Protein AF-A0A496YMY5-F1 (afdb_monomer_lite)

Secondary structure (DSSP, 8-state):
-EEEEEEEPTT-EEEEEEEEEEES-TTSSSS-SSB-GGGSSSEEEEETTSPPB---SS-SEEEEE-SS-EEEEEEE-SS-B-TTS-BSSGGGGGS-EEEEEEEEEE-S---HHHHHHHHHHHHHH-TT-HHHHHHHHHHHHHHHHHHHHHHHHHHHHHHHHHHHHHHH------PPPS---HHHHHHHHHHHHHHHHHHHHHHHHHHHHHHHHHHHHHHHHHHHHHHHHHHHHHHHHHHHHHHHHHHHHHHHHHHHTS--PPPEEEEEESPTT-EE--SEEEEEEEEE-SS-EEEEEEEETTEEP--TT-S----TTS---SEEEEEEEEEPPSEEEEEEEEEEETTS-EEEEEEEEEE----------

pLDDT: mean 82.68, std 13.83, range [39.03, 97.75]

Radius of gyration: 44.58 Å; chains: 1; bounding box: 98×50×158 Å

Sequence (369 aa):
MRDTGIYLKKTQPYSILATGSIDYCPSGTCGYHDVRPEYGWPFMLRIGKNHYLTPLYYVNGFTDVSRLPGKLYVGYREGSVTRLGEPLNPEYYFDDVGAFQVDIFVWNTDDFSKIAEFFQELTETNPENKAITDALKDATILKGIYLAETKTSKEIEKTKKQIKELKVATPEKKQPALSSTSRQKAEYSKQESTAEHEKQEKVKRLEEKLAALMKKLSQLQGTKKKLEEEREKIHLLTEELAQKERKEKDLLAKLQKGSMHPPVIVIASPEDGSEVEADIIRLSGVAEDDEGLEALEIFVNGKLLKTKAGRGLIDVKGKYPKRLNIEERISLEKGENVIRVRATDSDRISSEKKLTIHHIETLRNIWAV

Foldseek 3Di:
DAFPVDKADAFWKKKKFKFKAKQLCPVDDDPRGGHTLQCQQFKWKDFAPAFIFSQRDNARMAIDTHHDIGTMDIGTDPADADRNRHHPCCVSCPPMDMDMDMDMGTDPDLQLVVVLVVLVVVCVVVVPRRRSVRHNVNSVVSNVLVVLLVVLVVLLVVLVVVLVVLVVPPDDDDDDDDDDDPVVVVVVVVVVVVVVVVSVVVSVVSVVVSVVSVVSNVVSVVVVVVVVVVSVVVRVVVVVVVVVVVVVVVVVVCVVVPDDDAKDKFWPDDDFAEEDQDQKDKTWIKIFDPQAWQAKWKDKQNHTDPDPRGGGQQPPVRGHHRMDIGTDMDGDDAAKMKMKMKIAGPVRHIDMDIGIYHHDHDDPDDDDD

Structure (mmCIF, N/CA/C/O backbone):
data_AF-A0A496YMY5-F1
#
_entry.id   AF-A0A496YMY5-F1
#
loop_
_atom_site.group_PDB
_atom_site.id
_atom_site.type_symbol
_atom_site.label_atom_id
_atom_site.label_alt_id
_atom_site.label_comp_id
_atom_site.label_asym_id
_atom_site.label_entity_id
_atom_site.label_seq_id
_atom_site.pdbx_PDB_ins_code
_atom_site.Cartn_x
_atom_site.Cartn_y
_atom_site.Cartn_z
_atom_site.occupancy
_atom_site.B_iso_or_equiv
_atom_site.auth_seq_id
_atom_site.auth_comp_id
_atom_site.auth_asym_id
_atom_site.auth_atom_id
_atom_site.pdbx_PDB_model_num
ATOM 1 N N . MET A 1 1 ? -1.053 -9.477 -9.117 1.00 90.25 1 MET A N 1
ATOM 2 C CA . MET A 1 1 ? -1.325 -9.873 -7.707 1.00 90.25 1 MET A CA 1
ATOM 3 C C . MET A 1 1 ? -1.628 -11.365 -7.608 1.00 90.25 1 MET A C 1
ATOM 5 O O . MET A 1 1 ? -2.148 -11.918 -8.568 1.00 90.25 1 MET A O 1
ATOM 9 N N . ARG A 1 2 ? -1.363 -11.999 -6.462 1.00 91.94 2 ARG A N 1
ATOM 10 C CA . ARG A 1 2 ? -1.643 -13.413 -6.161 1.00 91.94 2 ARG A CA 1
ATOM 11 C C . ARG A 1 2 ? -2.772 -13.542 -5.132 1.00 91.94 2 ARG A C 1
ATOM 13 O O . ARG A 1 2 ? -2.822 -12.758 -4.186 1.00 91.94 2 ARG A O 1
ATOM 20 N N . ASP A 1 3 ? -3.682 -14.496 -5.342 1.00 95.38 3 ASP A N 1
ATOM 21 C CA . ASP A 1 3 ? -4.717 -14.883 -4.363 1.00 95.38 3 ASP A CA 1
ATOM 22 C C . ASP A 1 3 ? -4.029 -15.600 -3.196 1.00 95.38 3 ASP A C 1
ATOM 24 O O . ASP A 1 3 ? -3.289 -16.557 -3.423 1.00 95.38 3 ASP A O 1
ATOM 28 N N . THR A 1 4 ? -4.234 -15.132 -1.965 1.00 96.31 4 THR A N 1
ATOM 29 C CA . THR A 1 4 ? -3.627 -15.761 -0.781 1.00 96.31 4 THR A CA 1
ATOM 30 C C . THR A 1 4 ? -4.436 -16.953 -0.273 1.00 96.31 4 THR A C 1
ATOM 32 O O . THR A 1 4 ? -4.000 -17.644 0.641 1.00 96.31 4 THR A O 1
ATOM 35 N N . GLY A 1 5 ? -5.642 -17.176 -0.810 1.00 96.50 5 GLY A N 1
ATOM 36 C CA . GLY A 1 5 ? -6.605 -18.149 -0.291 1.00 96.50 5 GLY A CA 1
ATOM 37 C C . GLY A 1 5 ? -7.332 -17.682 0.976 1.00 96.50 5 GLY A C 1
ATOM 38 O O . GLY A 1 5 ? -8.260 -18.350 1.432 1.00 96.50 5 GLY A O 1
ATOM 39 N N . ILE A 1 6 ? -6.964 -16.525 1.533 1.00 97.12 6 ILE A N 1
ATOM 40 C CA . ILE A 1 6 ? -7.562 -15.973 2.749 1.00 97.12 6 ILE A CA 1
ATOM 41 C C . ILE A 1 6 ? -8.816 -15.177 2.394 1.00 97.12 6 ILE A C 1
ATOM 43 O O . ILE A 1 6 ? -8.808 -14.335 1.496 1.00 97.12 6 ILE A O 1
ATOM 47 N N . TYR A 1 7 ? -9.892 -15.391 3.150 1.00 96.75 7 TYR A N 1
ATOM 48 C CA . TYR A 1 7 ? -11.107 -14.588 3.066 1.00 96.75 7 TYR A CA 1
ATOM 49 C C . TYR A 1 7 ? -11.292 -13.765 4.341 1.00 96.75 7 TYR A C 1
ATOM 51 O O . TYR A 1 7 ? -11.466 -14.324 5.423 1.00 96.75 7 TYR A O 1
ATOM 59 N N . LEU A 1 8 ? -11.301 -12.440 4.205 1.00 96.12 8 LEU A N 1
ATOM 60 C CA . LEU A 1 8 ? -11.568 -11.524 5.310 1.00 96.12 8 LEU A CA 1
ATOM 61 C C . LEU A 1 8 ? -13.063 -11.223 5.390 1.00 96.12 8 LEU A C 1
ATOM 63 O O . LEU A 1 8 ? -13.701 -10.892 4.388 1.00 96.12 8 LEU A O 1
ATOM 67 N N . LYS A 1 9 ? -13.631 -11.302 6.594 1.00 95.69 9 LYS A N 1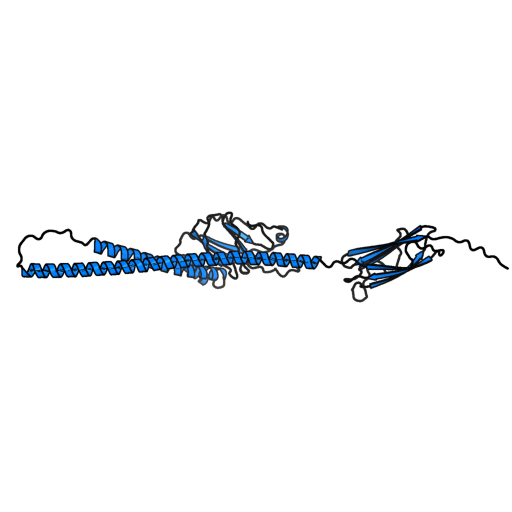
ATOM 68 C CA . LYS A 1 9 ? -14.988 -10.817 6.874 1.00 95.69 9 LYS A CA 1
ATOM 69 C C . LYS A 1 9 ? -14.966 -9.308 7.111 1.00 95.69 9 LYS A C 1
ATOM 71 O O . LYS A 1 9 ? -13.950 -8.734 7.498 1.00 95.69 9 LYS A O 1
ATOM 76 N N . LYS A 1 10 ? -16.118 -8.661 6.920 1.00 90.94 10 LYS A N 1
ATOM 77 C CA . LYS A 1 10 ? -16.303 -7.274 7.358 1.00 90.94 10 LYS A CA 1
ATOM 78 C C . LYS A 1 10 ? -16.071 -7.194 8.871 1.00 90.94 10 LYS A C 1
ATOM 80 O O . LYS A 1 10 ? -16.476 -8.105 9.586 1.00 90.94 10 LYS A O 1
ATOM 85 N N . THR A 1 11 ? -15.411 -6.128 9.309 1.00 89.88 11 THR A N 1
ATOM 86 C CA . THR A 1 11 ? -14.964 -5.859 10.683 1.00 89.88 11 THR A CA 1
ATOM 87 C C . THR A 1 11 ? -14.015 -6.894 11.293 1.00 89.88 11 THR A C 1
ATOM 89 O O . THR A 1 11 ? -13.818 -6.884 12.504 1.00 89.88 11 THR A O 1
ATOM 92 N N . GLN A 1 12 ? -13.414 -7.781 10.495 1.00 94.88 12 GLN A N 1
ATOM 93 C CA . GLN A 1 12 ? -12.454 -8.756 11.007 1.00 94.88 12 GLN A CA 1
ATOM 94 C C . GLN A 1 12 ? -11.074 -8.114 11.186 1.00 94.88 12 GLN A C 1
ATOM 96 O O . GLN A 1 12 ? -10.558 -7.559 10.210 1.00 94.88 12 GLN A O 1
ATOM 101 N N . PRO A 1 13 ? -10.460 -8.186 12.379 1.00 95.88 13 PRO A N 1
ATOM 102 C CA . PRO A 1 13 ? -9.097 -7.717 12.559 1.00 95.88 13 PRO A CA 1
ATOM 103 C C . PRO A 1 13 ? -8.115 -8.615 11.812 1.00 95.88 13 PRO A C 1
ATOM 105 O O . PRO A 1 13 ? -8.260 -9.841 11.771 1.00 95.88 13 PRO A O 1
ATOM 108 N N . TYR A 1 14 ? -7.097 -7.995 11.236 1.00 96.94 14 TYR A N 1
ATOM 109 C CA . TYR A 1 14 ? -6.017 -8.675 10.544 1.00 96.94 14 TYR A CA 1
ATOM 110 C C . TYR A 1 14 ? -4.721 -7.874 10.671 1.00 96.94 14 TYR A C 1
ATOM 112 O O . TYR A 1 14 ? -4.740 -6.664 10.905 1.00 96.94 14 TYR A O 1
ATOM 120 N N . SER A 1 15 ? -3.600 -8.560 10.504 1.00 97.12 15 SER A N 1
ATOM 121 C CA . SER A 1 15 ? -2.282 -7.935 10.461 1.00 97.12 15 SER A CA 1
ATOM 122 C C . SER A 1 15 ? -1.489 -8.492 9.294 1.00 97.12 15 SER A C 1
ATOM 124 O O . SER A 1 15 ? -1.639 -9.664 8.938 1.00 97.12 15 SER A O 1
ATOM 126 N N . ILE A 1 16 ? -0.655 -7.650 8.698 1.00 96.06 16 ILE A N 1
ATOM 127 C CA . ILE A 1 16 ? 0.233 -8.034 7.601 1.00 96.06 16 ILE A CA 1
ATOM 128 C C . ILE A 1 16 ? 1.633 -7.592 7.968 1.00 96.06 16 ILE A C 1
ATOM 130 O O . ILE A 1 16 ? 1.831 -6.432 8.321 1.00 96.06 16 ILE A O 1
ATOM 134 N N . LEU A 1 17 ? 2.578 -8.516 7.857 1.00 96.19 17 LEU A N 1
ATOM 135 C CA . LEU A 1 17 ? 4.007 -8.265 7.970 1.00 96.19 17 LEU A CA 1
ATOM 136 C C . LEU A 1 17 ? 4.623 -8.554 6.605 1.00 96.19 17 LEU A C 1
ATOM 138 O O . LEU A 1 17 ? 4.310 -9.580 6.004 1.00 96.19 17 LEU A O 1
ATOM 142 N N . ALA A 1 18 ? 5.474 -7.666 6.108 1.00 95.19 18 ALA A N 1
ATOM 143 C CA . ALA A 1 18 ? 6.185 -7.862 4.858 1.00 95.19 18 ALA A CA 1
ATOM 144 C C . ALA A 1 18 ? 7.669 -7.524 5.017 1.00 95.19 18 ALA A C 1
ATOM 146 O O . ALA A 1 18 ? 8.048 -6.431 5.445 1.00 95.19 18 ALA A O 1
ATOM 147 N N . THR A 1 19 ? 8.513 -8.469 4.626 1.00 93.94 19 THR A N 1
ATOM 148 C CA . THR A 1 19 ? 9.973 -8.346 4.610 1.00 93.94 19 THR A CA 1
ATOM 149 C C . THR A 1 19 ? 10.524 -8.857 3.277 1.00 93.94 19 THR A C 1
ATOM 151 O O . THR A 1 19 ? 9.766 -9.211 2.371 1.00 93.94 19 THR A O 1
ATOM 154 N N . GLY A 1 20 ? 11.848 -8.875 3.139 1.00 93.62 20 GLY A N 1
ATOM 155 C CA . GLY A 1 20 ? 12.527 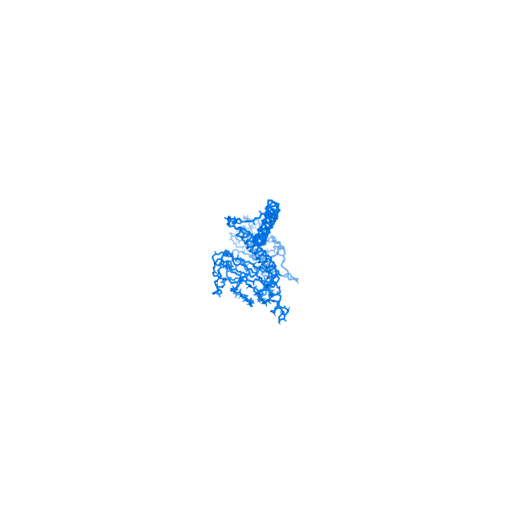-9.251 1.902 1.00 93.62 20 GLY A CA 1
ATOM 156 C C . GLY A 1 20 ? 12.712 -8.070 0.954 1.00 93.62 20 GLY A C 1
ATOM 157 O O . GLY A 1 20 ? 12.467 -6.914 1.311 1.00 93.62 20 GLY A O 1
ATOM 158 N N . SER A 1 21 ? 13.168 -8.379 -0.251 1.00 94.12 21 SER A N 1
ATOM 159 C CA . SER A 1 21 ? 13.450 -7.401 -1.292 1.00 94.12 21 SER A CA 1
ATOM 160 C C . SER A 1 21 ? 13.268 -8.017 -2.674 1.00 94.12 21 SER A C 1
ATOM 162 O O . SER A 1 21 ? 13.299 -9.241 -2.844 1.00 94.12 21 SER A O 1
ATOM 164 N N . ILE A 1 22 ? 13.029 -7.147 -3.648 1.00 93.25 22 ILE A N 1
ATOM 165 C CA . ILE A 1 22 ? 12.997 -7.488 -5.066 1.00 93.25 22 ILE A CA 1
ATOM 166 C C . ILE A 1 22 ? 14.023 -6.598 -5.773 1.00 93.25 22 ILE A C 1
ATOM 168 O O . ILE A 1 22 ? 14.128 -5.407 -5.476 1.00 93.25 22 ILE A O 1
ATOM 172 N N . ASP A 1 23 ? 14.779 -7.194 -6.682 1.00 92.38 23 ASP A N 1
ATOM 173 C CA . ASP A 1 23 ? 15.621 -6.509 -7.652 1.00 92.38 23 ASP A CA 1
ATOM 174 C C . ASP A 1 23 ? 14.838 -6.434 -8.965 1.00 92.38 23 ASP A C 1
ATOM 176 O O . ASP A 1 23 ? 14.545 -7.467 -9.572 1.00 92.38 23 ASP A O 1
ATOM 180 N N . TYR A 1 24 ? 14.464 -5.215 -9.356 1.00 88.69 24 TYR A N 1
ATOM 181 C CA . TYR A 1 24 ? 13.750 -4.940 -10.609 1.00 88.69 24 TYR A CA 1
ATOM 182 C C . TYR A 1 24 ? 14.688 -4.775 -11.806 1.00 88.69 24 TYR A C 1
ATOM 184 O O . TYR A 1 24 ? 14.259 -4.439 -12.901 1.00 88.69 24 TYR A O 1
ATOM 192 N N . CYS A 1 25 ? 15.997 -4.889 -11.594 1.00 84.00 25 CYS A N 1
ATOM 193 C CA . CYS A 1 25 ? 16.993 -4.537 -12.593 1.00 84.00 25 CYS A CA 1
ATOM 194 C C . CYS A 1 25 ? 18.224 -5.447 -12.567 1.00 84.00 25 CYS A C 1
ATOM 196 O O . CYS A 1 25 ? 19.340 -4.940 -12.716 1.00 84.00 25 CYS A O 1
ATOM 198 N N . PRO A 1 26 ? 18.104 -6.776 -12.403 1.00 78.62 26 PRO A N 1
ATOM 199 C CA . PRO A 1 26 ? 19.273 -7.622 -12.155 1.00 78.62 26 PRO A CA 1
ATOM 200 C C . PRO A 1 26 ? 20.266 -7.645 -13.322 1.00 78.62 26 PRO A C 1
ATOM 202 O O . PRO A 1 26 ? 21.438 -7.973 -13.137 1.00 78.62 26 PRO A O 1
ATOM 205 N N . SER A 1 27 ? 19.812 -7.287 -14.527 1.00 76.81 27 SER A N 1
ATOM 206 C CA . SER A 1 27 ? 20.621 -7.194 -15.743 1.00 76.81 27 SER A CA 1
ATOM 207 C C . SER A 1 27 ? 21.379 -5.856 -15.906 1.00 76.81 27 SER A C 1
ATOM 209 O O . SER A 1 27 ? 22.356 -5.813 -16.659 1.00 76.81 27 SER A O 1
ATOM 211 N N . GLY A 1 28 ? 21.018 -4.793 -15.166 1.00 63.22 28 GLY A N 1
ATOM 212 C CA . GLY A 1 28 ? 21.817 -3.568 -14.986 1.00 63.22 28 GLY A CA 1
ATOM 213 C C . GLY A 1 28 ? 21.221 -2.221 -15.456 1.00 63.22 28 GLY A C 1
ATOM 214 O O . GLY A 1 28 ? 20.163 -2.122 -16.065 1.00 63.22 28 GLY A O 1
ATOM 215 N N . THR A 1 29 ? 21.996 -1.156 -15.192 1.00 63.47 29 THR A N 1
ATOM 216 C CA . THR A 1 29 ? 21.822 0.307 -15.430 1.00 63.47 29 THR A CA 1
ATOM 217 C C . THR A 1 29 ? 20.803 1.094 -14.601 1.00 63.47 29 THR A C 1
ATOM 219 O O . THR A 1 29 ? 20.973 2.311 -14.495 1.00 63.47 29 THR A O 1
ATOM 222 N N . CYS A 1 30 ? 19.814 0.470 -13.956 1.00 69.44 30 CYS A N 1
ATOM 223 C CA . CYS A 1 30 ? 18.858 1.184 -13.103 1.00 69.44 30 CYS A CA 1
ATOM 224 C C . CYS A 1 30 ? 19.039 0.872 -11.608 1.00 69.44 30 CYS A C 1
ATOM 226 O O . CYS A 1 30 ? 19.390 -0.232 -11.224 1.00 69.44 30 CYS A O 1
ATOM 228 N N . GLY A 1 31 ? 18.841 1.869 -10.737 1.00 73.88 31 GLY A N 1
ATOM 229 C CA . GLY A 1 31 ? 19.215 1.794 -9.314 1.00 73.88 31 GLY A CA 1
ATOM 230 C C . GLY A 1 31 ? 18.258 1.016 -8.399 1.00 73.88 31 GLY A C 1
ATOM 231 O O . GLY A 1 31 ? 18.311 1.205 -7.186 1.00 73.88 31 GLY A O 1
ATOM 232 N N . TYR A 1 32 ? 17.364 0.189 -8.943 1.00 83.00 32 TYR A N 1
ATOM 233 C CA . TYR A 1 32 ? 16.279 -0.469 -8.200 1.00 83.00 32 TYR A CA 1
ATOM 234 C C . TYR A 1 32 ? 16.601 -1.930 -7.849 1.00 83.00 32 TYR A C 1
ATOM 236 O O . TYR A 1 32 ? 15.814 -2.830 -8.121 1.00 83.00 32 TYR A O 1
ATOM 244 N N . HIS A 1 33 ? 17.757 -2.147 -7.217 1.00 86.62 33 HIS A N 1
ATOM 245 C CA . HIS A 1 33 ? 18.261 -3.487 -6.880 1.00 86.62 33 HIS A CA 1
ATOM 246 C C . HIS A 1 33 ? 17.841 -4.018 -5.499 1.00 86.62 33 HIS A C 1
ATOM 248 O O . HIS A 1 33 ? 17.946 -5.210 -5.232 1.00 86.62 33 HIS A O 1
ATOM 254 N N . ASP A 1 34 ? 17.392 -3.145 -4.595 1.00 89.75 34 ASP A N 1
ATOM 255 C CA . ASP A 1 34 ? 16.958 -3.515 -3.238 1.00 89.75 34 ASP A CA 1
ATOM 256 C C . ASP A 1 34 ? 15.632 -2.827 -2.911 1.00 89.75 34 ASP A C 1
ATOM 258 O O . ASP A 1 34 ? 15.526 -1.964 -2.036 1.00 89.75 34 ASP A O 1
ATOM 262 N N . VAL A 1 35 ? 14.602 -3.154 -3.689 1.00 89.88 35 VAL A N 1
ATOM 263 C CA . VAL A 1 35 ? 13.272 -2.592 -3.483 1.00 89.88 35 VAL A CA 1
ATOM 264 C C . VAL A 1 35 ? 12.597 -3.333 -2.342 1.00 89.88 35 VAL A C 1
ATOM 266 O O . VAL A 1 35 ? 12.281 -4.516 -2.452 1.00 89.88 35 VAL A O 1
ATOM 269 N N . ARG A 1 36 ? 12.356 -2.621 -1.238 1.00 90.75 36 ARG A N 1
ATOM 270 C CA . ARG A 1 36 ? 11.792 -3.180 -0.002 1.00 90.75 36 ARG A CA 1
ATOM 271 C C . ARG A 1 36 ? 10.320 -2.800 0.187 1.00 90.75 36 ARG A C 1
ATOM 273 O O . ARG A 1 36 ? 9.907 -1.730 -0.268 1.00 90.75 36 ARG A O 1
ATOM 280 N N . PRO A 1 37 ? 9.523 -3.606 0.919 1.00 89.12 37 PRO A N 1
ATOM 281 C CA . PRO A 1 37 ? 8.108 -3.318 1.169 1.00 89.12 37 PRO A CA 1
ATOM 282 C C . PRO A 1 37 ? 7.856 -1.944 1.799 1.00 89.12 37 PRO A C 1
ATOM 284 O O . PRO A 1 37 ? 6.869 -1.290 1.474 1.00 89.12 37 PRO A O 1
ATOM 287 N N . GLU A 1 38 ? 8.775 -1.489 2.654 1.00 83.88 38 GLU A N 1
ATOM 288 C CA . GLU A 1 38 ? 8.684 -0.229 3.402 1.00 83.88 38 GLU A CA 1
ATOM 289 C C . GLU A 1 38 ? 8.764 1.032 2.548 1.00 83.88 38 GLU A C 1
ATOM 291 O O . GLU A 1 38 ? 8.402 2.112 3.006 1.00 83.88 38 GLU A O 1
ATOM 296 N N . TYR A 1 39 ? 9.177 0.918 1.287 1.00 81.62 39 TYR A N 1
ATOM 297 C CA . TYR A 1 39 ? 9.061 2.031 0.347 1.00 81.62 39 TYR A CA 1
ATOM 298 C C . TYR A 1 39 ? 7.590 2.334 0.008 1.00 81.62 39 TYR A C 1
ATOM 300 O O . TYR A 1 39 ? 7.293 3.364 -0.593 1.00 81.62 39 TYR A O 1
ATOM 308 N N . GLY A 1 40 ? 6.661 1.448 0.394 1.00 68.75 40 GLY A N 1
ATOM 309 C CA . GLY A 1 40 ? 5.206 1.565 0.291 1.00 68.75 40 GLY A CA 1
ATOM 310 C C . GLY A 1 40 ? 4.644 1.448 -1.106 1.00 68.75 40 GLY A C 1
ATOM 311 O O . GLY A 1 40 ? 3.659 0.750 -1.324 1.00 68.75 40 GLY A O 1
ATOM 312 N N . TRP A 1 41 ? 5.301 2.068 -2.075 1.00 76.31 41 TRP A N 1
ATOM 313 C CA . TRP A 1 41 ? 4.954 1.953 -3.475 1.00 76.31 41 TRP A CA 1
ATOM 314 C C . TRP A 1 41 ? 5.065 0.526 -4.049 1.00 76.31 41 TRP A C 1
ATOM 316 O O . TRP A 1 41 ? 4.189 0.200 -4.853 1.00 76.31 41 TRP A O 1
ATOM 326 N N . PRO A 1 42 ? 6.041 -0.334 -3.682 1.00 86.94 42 PRO A N 1
ATOM 327 C CA . PRO A 1 42 ? 6.196 -1.614 -4.362 1.00 86.94 42 PRO A CA 1
ATOM 328 C C . PRO A 1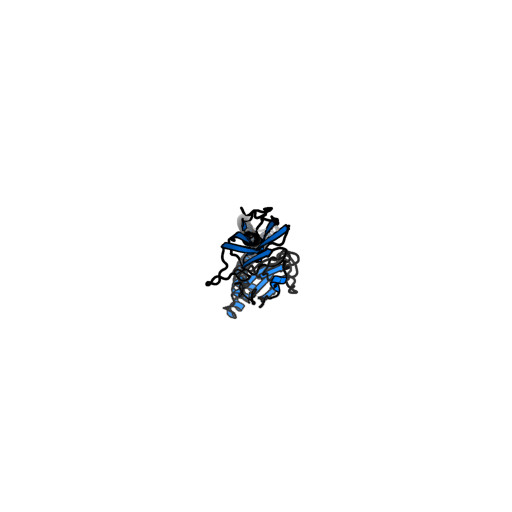 42 ? 5.232 -2.673 -3.841 1.00 86.94 42 PRO A C 1
ATOM 330 O O . PRO A 1 42 ? 4.837 -3.529 -4.615 1.00 86.94 42 PRO A O 1
ATOM 333 N N . PHE A 1 43 ? 4.810 -2.633 -2.573 1.00 91.44 43 PHE A N 1
ATOM 334 C CA . PHE A 1 43 ? 3.935 -3.654 -1.991 1.00 91.44 43 PHE A CA 1
ATOM 335 C C . PHE A 1 43 ? 2.451 -3.320 -2.183 1.00 91.44 43 PHE A C 1
ATOM 337 O O . PHE A 1 43 ? 1.980 -2.260 -1.776 1.00 91.44 43 PHE A O 1
ATOM 344 N N . MET A 1 44 ? 1.685 -4.252 -2.749 1.00 91.69 44 MET A N 1
ATOM 345 C CA . MET A 1 44 ? 0.255 -4.086 -3.011 1.00 91.69 44 MET A CA 1
ATOM 346 C C . MET A 1 44 ? -0.591 -5.124 -2.274 1.00 91.69 44 MET A C 1
ATOM 348 O O . MET A 1 44 ? -0.293 -6.318 -2.273 1.00 91.69 44 MET A O 1
ATOM 352 N N . LEU A 1 45 ? -1.729 -4.671 -1.757 1.00 92.31 45 LEU A N 1
ATOM 353 C CA . LEU A 1 45 ? -2.775 -5.474 -1.138 1.00 92.31 45 LEU A CA 1
ATOM 354 C C . LEU A 1 45 ? -4.118 -5.210 -1.823 1.00 92.31 45 LEU A C 1
ATOM 356 O O . LEU A 1 45 ? -4.364 -4.117 -2.307 1.00 92.31 45 LEU A O 1
ATOM 360 N N . ARG A 1 46 ? -5.024 -6.183 -1.888 1.00 92.38 46 ARG A N 1
ATOM 361 C CA . ARG A 1 46 ? -6.390 -5.967 -2.389 1.00 92.38 46 ARG A CA 1
ATOM 362 C C . ARG A 1 46 ? -7.348 -6.897 -1.672 1.00 92.38 46 ARG A C 1
ATOM 364 O O . ARG A 1 46 ? -7.059 -8.076 -1.509 1.00 92.38 46 ARG A O 1
ATOM 371 N N . ILE A 1 47 ? -8.512 -6.376 -1.293 1.00 92.44 47 ILE A N 1
ATOM 372 C CA . ILE A 1 47 ? -9.582 -7.154 -0.662 1.00 92.44 47 ILE A CA 1
ATOM 373 C C . ILE A 1 47 ? -10.785 -7.186 -1.602 1.00 92.44 47 ILE A C 1
ATOM 375 O O . ILE A 1 47 ? -11.355 -6.146 -1.933 1.00 92.44 47 ILE A O 1
ATOM 379 N N . GLY A 1 48 ? -11.191 -8.377 -2.038 1.00 90.31 48 GLY A N 1
ATOM 380 C CA . GLY A 1 48 ? -12.322 -8.562 -2.946 1.00 90.31 48 GLY A CA 1
ATOM 381 C C . GLY A 1 48 ? -12.117 -7.846 -4.284 1.00 90.31 48 GLY A C 1
ATOM 382 O O . GLY A 1 48 ? -11.017 -7.825 -4.822 1.00 90.31 48 GLY A O 1
ATOM 383 N N . LYS A 1 49 ? -13.175 -7.250 -4.842 1.00 86.50 49 LYS A N 1
ATOM 384 C CA . LYS A 1 49 ? -13.134 -6.538 -6.140 1.00 86.50 49 LYS A CA 1
ATOM 385 C C . LYS A 1 49 ? -12.776 -5.049 -6.019 1.00 86.50 49 LYS A C 1
ATOM 387 O O . LYS A 1 49 ? -13.017 -4.282 -6.954 1.00 86.50 49 LYS A O 1
ATOM 392 N N . ASN A 1 50 ? -12.264 -4.636 -4.863 1.00 81.12 50 ASN A N 1
ATOM 393 C CA . ASN A 1 50 ? -11.913 -3.243 -4.613 1.00 81.12 50 ASN A CA 1
ATOM 394 C C . ASN A 1 50 ? -10.615 -2.861 -5.315 1.00 81.12 50 ASN A C 1
ATOM 396 O O . ASN A 1 50 ? -9.919 -3.716 -5.865 1.00 81.12 50 ASN A O 1
ATOM 400 N N . HIS A 1 51 ? -10.309 -1.566 -5.301 1.00 80.25 51 HIS A N 1
ATOM 401 C CA . HIS A 1 51 ? -8.995 -1.105 -5.716 1.00 80.25 51 HIS A CA 1
ATOM 402 C C . HIS A 1 51 ? -7.911 -1.778 -4.865 1.00 80.25 51 HIS A C 1
ATOM 404 O O . HIS A 1 51 ? -8.152 -2.113 -3.698 1.00 80.25 51 HIS A O 1
ATOM 410 N N . TYR A 1 52 ? -6.745 -2.016 -5.463 1.00 81.31 52 TYR A N 1
ATOM 411 C CA . TYR A 1 52 ? -5.580 -2.359 -4.662 1.00 81.31 52 TYR A CA 1
ATOM 412 C C . TYR A 1 52 ? -5.215 -1.164 -3.770 1.00 81.31 52 TYR A C 1
ATOM 414 O O . TYR A 1 52 ? -5.566 -0.025 -4.050 1.00 81.31 52 TYR A O 1
ATOM 422 N N . LEU A 1 53 ? -4.519 -1.444 -2.686 1.00 82.81 53 LEU A N 1
ATOM 423 C CA . LEU A 1 53 ? -4.019 -0.485 -1.724 1.00 82.81 53 LEU A CA 1
ATOM 424 C C . LEU A 1 53 ? -2.544 -0.782 -1.467 1.00 82.81 53 LEU A C 1
ATOM 426 O O . LEU A 1 53 ? -2.087 -1.910 -1.642 1.00 82.81 53 LEU A O 1
ATOM 430 N N . THR A 1 54 ? -1.799 0.236 -1.073 1.00 81.19 54 THR A N 1
ATOM 431 C CA . THR A 1 54 ? -0.362 0.183 -0.771 1.00 81.19 54 THR A CA 1
ATOM 432 C C . THR A 1 54 ? -0.209 0.465 0.721 1.00 81.19 54 THR A C 1
ATOM 434 O O . THR A 1 54 ? -0.066 1.619 1.110 1.00 81.19 54 THR A O 1
ATOM 437 N N . PRO A 1 55 ? -0.367 -0.548 1.592 1.00 76.56 55 PRO A N 1
ATOM 438 C CA . PRO A 1 55 ? -0.592 -0.310 3.018 1.00 76.56 55 PRO A CA 1
ATOM 439 C C . PRO A 1 55 ? 0.673 0.073 3.798 1.00 76.56 55 PRO A C 1
ATOM 441 O O . PRO A 1 55 ? 0.570 0.447 4.961 1.00 76.56 55 PRO A O 1
ATOM 444 N N . LEU A 1 56 ? 1.855 -0.042 3.190 1.00 82.94 56 LEU A N 1
ATOM 445 C CA . LEU A 1 56 ? 3.141 -0.048 3.888 1.00 82.94 56 LEU A CA 1
ATOM 446 C C . LEU A 1 56 ? 3.978 1.216 3.643 1.00 82.94 56 LEU A C 1
ATOM 448 O O . LEU A 1 56 ? 5.059 1.144 3.079 1.00 82.94 56 LEU A O 1
ATOM 452 N N . TYR A 1 57 ? 3.518 2.397 4.057 1.00 75.44 57 TYR A N 1
ATOM 453 C CA . TYR A 1 57 ? 4.311 3.629 3.895 1.00 75.44 57 TYR A CA 1
ATOM 454 C C . TYR A 1 57 ? 5.349 3.809 4.994 1.00 75.44 57 TYR A C 1
ATOM 456 O O . TYR A 1 57 ? 4.999 4.175 6.115 1.00 75.44 57 TYR A O 1
ATOM 464 N N . TYR A 1 58 ? 6.624 3.601 4.661 1.00 80.25 58 TYR A N 1
ATOM 465 C CA . TYR A 1 58 ? 7.753 3.694 5.595 1.00 80.25 58 TYR A CA 1
ATOM 466 C C . TYR A 1 58 ? 7.665 2.718 6.780 1.00 80.25 58 TYR A C 1
ATOM 468 O O . TYR A 1 58 ? 8.402 2.853 7.759 1.00 80.25 58 TYR A O 1
ATOM 476 N N . VAL A 1 59 ? 6.800 1.710 6.661 1.00 89.06 59 VAL A N 1
ATOM 477 C CA . VAL A 1 59 ? 6.560 0.652 7.646 1.00 89.06 59 VAL A CA 1
ATOM 478 C C . VAL A 1 59 ? 6.611 -0.707 6.963 1.00 89.06 59 VAL A C 1
ATOM 480 O O . VAL A 1 59 ? 6.325 -0.825 5.776 1.00 89.06 59 VAL A O 1
ATOM 483 N N . ASN A 1 60 ? 6.952 -1.743 7.714 1.00 91.50 60 ASN A N 1
ATOM 484 C CA . ASN A 1 60 ? 7.091 -3.111 7.223 1.00 91.50 60 ASN A CA 1
ATOM 485 C C . ASN A 1 60 ? 5.934 -4.004 7.690 1.00 91.50 60 ASN A C 1
ATOM 487 O O . ASN A 1 60 ? 5.820 -5.149 7.264 1.00 91.50 60 ASN A O 1
ATOM 491 N N . GLY A 1 61 ? 5.055 -3.499 8.552 1.00 93.94 61 GLY A N 1
ATOM 492 C CA . GLY A 1 61 ? 3.861 -4.210 8.979 1.00 93.94 61 GLY A CA 1
ATOM 493 C C . GLY A 1 61 ? 2.782 -3.268 9.486 1.00 93.94 61 GLY A C 1
ATOM 494 O O . GLY A 1 61 ? 3.041 -2.100 9.761 1.00 93.94 61 GLY A O 1
ATOM 495 N N . PHE A 1 62 ? 1.556 -3.773 9.577 1.00 93.62 62 PHE A N 1
ATOM 496 C CA . PHE A 1 62 ? 0.429 -3.014 10.113 1.00 93.62 62 PHE A CA 1
ATOM 497 C C . PHE A 1 62 ? -0.626 -3.936 10.726 1.00 93.62 62 PHE A C 1
ATOM 499 O O . PHE A 1 62 ? -0.717 -5.121 10.388 1.00 93.62 62 PHE A O 1
ATOM 506 N N . THR A 1 63 ? -1.455 -3.362 11.598 1.00 95.19 63 THR A N 1
ATOM 507 C CA . THR A 1 63 ? -2.648 -4.016 12.155 1.00 95.19 63 THR A CA 1
ATOM 508 C C . THR A 1 63 ? -3.874 -3.149 11.889 1.00 95.19 63 THR A C 1
ATOM 510 O O . THR A 1 63 ? -3.896 -1.954 12.201 1.00 95.19 63 THR A O 1
ATOM 513 N N . ASP A 1 64 ? -4.920 -3.742 11.314 1.00 92.31 64 ASP A N 1
ATOM 514 C CA . ASP A 1 64 ? -6.160 -3.027 11.015 1.00 92.31 64 ASP A CA 1
ATOM 515 C C . ASP A 1 64 ? -7.393 -3.939 11.054 1.00 92.31 64 ASP A C 1
ATOM 517 O O . ASP A 1 64 ? -7.328 -5.146 11.288 1.00 92.31 64 ASP A O 1
ATOM 521 N N . VAL A 1 65 ? -8.554 -3.339 10.824 1.00 91.69 65 VAL A N 1
ATOM 522 C CA . VAL A 1 65 ? -9.848 -3.995 10.721 1.00 91.69 65 VAL A CA 1
ATOM 523 C C . VAL A 1 65 ? -10.316 -3.966 9.272 1.00 91.69 65 VAL A C 1
ATOM 525 O O . VAL A 1 65 ? -10.378 -2.917 8.631 1.00 91.69 65 VAL A O 1
ATOM 528 N N . SER A 1 66 ? -10.693 -5.127 8.740 1.00 91.25 66 SER A N 1
ATOM 529 C CA . SER A 1 66 ? -11.192 -5.221 7.373 1.00 91.25 66 SER A CA 1
ATOM 530 C C . SER A 1 66 ? -12.521 -4.476 7.218 1.00 91.25 66 SER A C 1
ATOM 532 O O . SER A 1 66 ? -13.508 -4.764 7.897 1.00 91.25 66 SER A O 1
ATOM 534 N N . ARG A 1 67 ? -12.579 -3.526 6.283 1.00 84.81 67 ARG A N 1
ATOM 535 C CA . ARG A 1 67 ? -13.788 -2.721 6.020 1.00 84.81 67 ARG A CA 1
ATOM 536 C C . ARG A 1 67 ? -14.768 -3.402 5.080 1.00 84.81 67 ARG A C 1
ATOM 538 O O . ARG A 1 67 ? -15.967 -3.116 5.109 1.00 84.81 67 ARG A O 1
ATOM 545 N N . LEU A 1 68 ? -14.255 -4.291 4.236 1.00 85.06 68 LEU A N 1
ATOM 546 C CA . LEU A 1 68 ? -15.000 -4.932 3.168 1.00 85.06 68 LEU A CA 1
ATOM 547 C C . LEU A 1 68 ? -14.736 -6.433 3.212 1.00 85.06 68 LEU A C 1
ATOM 549 O O . LEU A 1 68 ? -13.595 -6.851 3.383 1.00 85.06 68 LEU A O 1
ATOM 553 N N . PRO A 1 69 ? -15.775 -7.262 3.065 1.00 93.88 69 PRO A N 1
ATOM 554 C CA . PRO A 1 69 ? -15.564 -8.689 2.973 1.00 93.88 69 PRO A CA 1
ATOM 555 C C . PRO A 1 69 ? -14.941 -9.037 1.616 1.00 93.88 69 PRO A C 1
ATOM 557 O O . PRO A 1 69 ? -15.276 -8.431 0.593 1.00 93.88 69 PRO A O 1
ATOM 560 N N . GLY A 1 70 ? -14.067 -10.037 1.582 1.00 95.44 70 GLY A N 1
ATOM 561 C CA . GLY A 1 70 ? -13.526 -10.527 0.322 1.00 95.44 70 GLY A CA 1
ATOM 562 C C . GLY A 1 70 ? -12.257 -11.350 0.454 1.00 95.44 70 GLY A C 1
ATOM 563 O O . GLY A 1 70 ? -11.627 -11.411 1.508 1.00 95.44 70 GLY A O 1
ATOM 564 N N . LYS A 1 71 ? -11.878 -11.962 -0.669 1.00 96.94 71 LYS A N 1
ATOM 565 C CA . LYS A 1 71 ? -10.583 -12.622 -0.826 1.00 96.94 71 LYS A CA 1
ATOM 566 C C . LYS A 1 71 ? -9.448 -11.612 -0.730 1.00 96.94 71 LYS A C 1
ATOM 568 O O . LYS A 1 71 ? -9.549 -10.530 -1.313 1.00 96.94 71 LYS A O 1
ATOM 573 N N . LEU A 1 72 ? -8.393 -11.982 -0.025 1.00 95.81 72 LEU A N 1
ATOM 574 C CA . LEU A 1 72 ? -7.187 -11.191 0.108 1.00 95.81 72 LEU A CA 1
ATOM 575 C C . LEU A 1 72 ? -6.214 -11.539 -1.019 1.00 95.81 72 LEU A C 1
ATOM 577 O O . LEU A 1 72 ? -5.968 -12.703 -1.324 1.00 95.81 72 LEU A O 1
ATOM 581 N N . TYR A 1 73 ? -5.659 -10.507 -1.636 1.00 95.81 73 TYR A N 1
ATOM 582 C CA . TYR A 1 73 ? -4.629 -10.627 -2.652 1.00 95.81 73 TYR A CA 1
ATOM 583 C C . TYR A 1 73 ? -3.426 -9.801 -2.226 1.00 95.81 73 TYR A C 1
ATOM 585 O O . TYR A 1 73 ? -3.593 -8.677 -1.752 1.00 95.81 73 TYR A O 1
ATOM 593 N N . VAL A 1 74 ? -2.232 -10.332 -2.460 1.00 95.25 74 VAL A N 1
ATOM 594 C CA . VAL A 1 74 ? -0.957 -9.631 -2.255 1.00 95.25 74 VAL A CA 1
ATOM 595 C C . VAL A 1 74 ? -0.189 -9.592 -3.564 1.00 95.25 74 VAL A C 1
ATOM 597 O O . VAL A 1 74 ? -0.375 -10.432 -4.445 1.00 95.25 74 VAL A O 1
ATOM 600 N N . GLY A 1 75 ? 0.670 -8.611 -3.746 1.00 93.06 75 GLY A N 1
ATOM 601 C CA . GLY A 1 75 ? 1.547 -8.568 -4.900 1.00 93.06 75 GLY A CA 1
ATOM 602 C C . GLY A 1 75 ? 2.522 -7.424 -4.790 1.00 93.06 75 GLY A C 1
ATOM 603 O O . GLY A 1 75 ? 2.577 -6.743 -3.769 1.00 93.06 75 GLY A O 1
ATOM 604 N N . TYR A 1 76 ? 3.251 -7.204 -5.871 1.00 92.50 76 TYR A N 1
ATOM 605 C CA . TYR A 1 76 ? 4.111 -6.050 -5.991 1.00 92.50 76 TYR A CA 1
ATOM 606 C C . TYR A 1 76 ? 3.910 -5.358 -7.335 1.00 92.50 76 TYR A C 1
ATOM 608 O O . TYR A 1 76 ? 3.291 -5.933 -8.239 1.00 92.50 76 TYR A O 1
ATOM 616 N N . ARG A 1 77 ? 4.380 -4.117 -7.434 1.00 88.62 77 ARG A N 1
ATOM 617 C CA . ARG A 1 77 ? 4.422 -3.363 -8.685 1.00 88.62 77 ARG A CA 1
ATOM 618 C C . ARG A 1 77 ? 5.794 -2.745 -8.901 1.00 88.62 77 ARG A C 1
ATOM 620 O O . ARG A 1 77 ? 6.344 -2.139 -7.991 1.00 88.62 77 ARG A O 1
ATOM 627 N N . GLU A 1 78 ? 6.259 -2.853 -10.130 1.00 85.31 78 GLU A N 1
ATOM 628 C CA . GLU A 1 78 ? 7.373 -2.089 -10.692 1.00 85.31 78 GLU A CA 1
ATOM 629 C C . GLU A 1 78 ? 6.835 -1.047 -11.700 1.00 85.31 78 GLU A C 1
ATOM 631 O O . GLU A 1 78 ? 7.267 0.100 -11.795 1.00 85.31 78 GLU A O 1
ATOM 636 N N . GLY A 1 79 ? 5.804 -1.428 -12.451 1.00 80.94 79 GLY A N 1
ATOM 637 C CA . GLY A 1 79 ? 5.178 -0.579 -13.455 1.00 80.94 79 GLY A CA 1
ATOM 638 C C . GLY A 1 79 ? 3.812 -0.034 -13.051 1.00 80.94 79 GLY A C 1
ATOM 639 O O . GLY A 1 79 ? 3.273 -0.259 -11.963 1.00 80.94 79 GLY A O 1
ATOM 640 N N . SER A 1 80 ? 3.187 0.653 -14.004 1.00 83.12 80 SER A N 1
ATOM 641 C CA . SER A 1 80 ? 1.771 0.992 -13.897 1.00 83.12 80 SER A CA 1
ATOM 642 C C . SER A 1 80 ? 0.906 -0.271 -13.880 1.00 83.12 80 SER A C 1
ATOM 644 O O . SER A 1 80 ? 1.143 -1.226 -14.618 1.00 83.12 80 SER A O 1
ATOM 646 N N . VAL A 1 81 ? -0.132 -0.244 -13.048 1.00 86.81 81 VAL A N 1
ATOM 647 C CA . VAL A 1 81 ? -1.088 -1.342 -12.871 1.00 86.81 81 VAL A CA 1
ATOM 648 C C . VAL A 1 81 ? -2.527 -0.859 -13.065 1.00 86.81 81 VAL A C 1
ATOM 650 O O . VAL A 1 81 ? -2.832 0.322 -12.857 1.00 86.81 81 VAL A O 1
ATOM 653 N N . THR A 1 82 ? -3.418 -1.776 -13.449 1.00 86.25 82 THR A N 1
ATOM 654 C CA . THR A 1 82 ? -4.871 -1.573 -13.509 1.00 86.25 82 THR A CA 1
ATOM 655 C C . THR A 1 82 ? -5.451 -1.356 -12.114 1.00 86.25 82 THR A C 1
ATOM 657 O O . THR A 1 82 ? -4.810 -1.621 -11.097 1.00 86.25 82 THR A O 1
ATOM 660 N N . ARG A 1 83 ? -6.734 -0.975 -12.039 1.00 81.25 83 ARG A N 1
ATOM 661 C CA . ARG A 1 83 ? -7.456 -0.828 -10.765 1.00 81.25 83 ARG A CA 1
ATOM 662 C C . ARG A 1 83 ? -7.398 -2.085 -9.883 1.00 81.25 83 ARG A C 1
ATOM 664 O O . ARG A 1 83 ? -7.528 -1.962 -8.671 1.00 81.25 83 ARG A O 1
ATOM 671 N N . LEU A 1 84 ? -7.229 -3.272 -10.467 1.00 86.88 84 LEU A N 1
ATOM 672 C CA . LEU A 1 84 ? -7.191 -4.550 -9.746 1.00 86.88 84 LEU A CA 1
ATOM 673 C C . LEU A 1 84 ? -5.766 -5.036 -9.427 1.00 86.88 84 LEU A C 1
ATOM 675 O O . LEU A 1 84 ? -5.616 -6.110 -8.837 1.00 86.88 84 LEU A O 1
ATOM 679 N N . GLY A 1 85 ? -4.740 -4.250 -9.771 1.00 86.94 85 GLY A N 1
ATOM 680 C CA . GLY A 1 85 ? -3.335 -4.582 -9.527 1.00 86.94 85 GLY A CA 1
ATOM 681 C C . GLY A 1 85 ? -2.744 -5.529 -10.576 1.00 86.94 85 GLY A C 1
ATOM 682 O O . GLY A 1 85 ? -1.844 -6.314 -10.267 1.00 86.94 85 GLY A O 1
ATOM 683 N N . GLU A 1 86 ? -3.286 -5.514 -11.794 1.00 89.81 86 GLU A N 1
ATOM 684 C CA . GLU A 1 86 ? -2.720 -6.236 -12.939 1.00 89.81 86 GLU A CA 1
ATOM 685 C C . GLU A 1 86 ? -1.737 -5.320 -13.675 1.00 89.81 86 GLU A C 1
ATOM 687 O O . GLU A 1 86 ? -2.048 -4.141 -13.846 1.00 89.81 86 GLU A O 1
ATOM 692 N N . PRO A 1 87 ? -0.561 -5.809 -14.089 1.00 90.06 87 PRO A N 1
ATOM 693 C CA . PRO A 1 87 ? 0.419 -4.985 -14.788 1.00 90.06 87 PRO A CA 1
ATOM 694 C C . PRO A 1 87 ? -0.113 -4.527 -16.150 1.00 90.06 87 PRO A C 1
ATOM 696 O O . PRO A 1 87 ? -0.677 -5.324 -16.893 1.00 90.06 87 PRO A O 1
ATOM 699 N N . LEU A 1 88 ? 0.065 -3.239 -16.472 1.00 87.81 88 LEU A N 1
ATOM 700 C CA . LEU A 1 88 ? -0.240 -2.717 -17.812 1.00 87.81 88 LEU A CA 1
ATOM 701 C C . LEU A 1 88 ? 0.811 -3.141 -18.842 1.00 87.81 88 LEU A C 1
ATOM 703 O O . LEU A 1 88 ? 0.452 -3.397 -19.983 1.00 87.81 88 LEU A O 1
ATOM 707 N N . ASN A 1 89 ? 2.066 -3.254 -18.399 1.00 86.38 89 ASN A N 1
ATOM 708 C CA . ASN A 1 89 ? 3.208 -3.737 -19.174 1.00 86.38 89 ASN A CA 1
ATOM 709 C C . ASN A 1 89 ? 3.790 -4.956 -18.435 1.00 86.38 89 ASN A C 1
ATOM 711 O O . ASN A 1 89 ? 4.640 -4.784 -17.556 1.00 86.38 89 ASN A O 1
ATOM 715 N N . PRO A 1 90 ? 3.261 -6.172 -18.660 1.00 90.00 90 PRO A N 1
ATOM 716 C CA . PRO A 1 90 ? 3.734 -7.382 -17.985 1.00 90.00 90 PRO A CA 1
ATOM 717 C C . PRO A 1 90 ? 5.213 -7.696 -18.239 1.00 90.00 90 PRO A C 1
ATOM 719 O O . PRO A 1 90 ? 5.840 -8.345 -17.412 1.00 90.00 90 PRO A O 1
ATOM 722 N N . GLU A 1 91 ? 5.763 -7.233 -19.359 1.00 87.38 91 GLU A N 1
ATOM 723 C CA . GLU A 1 91 ? 7.150 -7.432 -19.777 1.00 87.38 91 GLU A CA 1
ATOM 724 C C . GLU A 1 91 ? 8.186 -6.811 -18.837 1.00 87.38 91 GLU A C 1
ATOM 726 O O . GLU A 1 91 ? 9.301 -7.316 -18.795 1.00 87.38 91 GLU A O 1
ATOM 731 N N . TYR A 1 92 ? 7.824 -5.782 -18.061 1.00 85.00 92 TYR A N 1
ATOM 732 C CA . TYR A 1 92 ? 8.736 -5.184 -17.074 1.00 85.00 92 TYR A CA 1
ATOM 733 C C . TYR A 1 92 ? 9.084 -6.182 -15.961 1.00 85.00 92 TYR A C 1
ATOM 735 O O . TYR A 1 92 ? 10.212 -6.258 -15.516 1.00 85.00 92 TYR A O 1
ATOM 743 N N . TYR A 1 93 ? 8.152 -7.080 -15.645 1.00 88.19 93 TYR A N 1
ATOM 744 C CA . TYR A 1 93 ? 8.280 -8.013 -14.531 1.00 88.19 93 TYR A CA 1
ATOM 745 C C . TYR A 1 93 ? 9.042 -9.303 -14.887 1.00 88.19 93 TYR A C 1
ATOM 747 O O . TYR A 1 93 ? 9.064 -10.239 -14.086 1.00 88.19 93 TYR A O 1
ATOM 755 N N . PHE A 1 94 ? 9.543 -9.444 -16.122 1.00 87.25 94 PHE A N 1
ATOM 756 C CA . PHE A 1 94 ? 10.051 -10.729 -16.621 1.00 87.25 94 PHE A CA 1
ATOM 757 C C . PHE A 1 94 ? 11.391 -11.119 -15.999 1.00 87.25 94 PHE A C 1
ATOM 759 O O . PHE A 1 94 ? 11.624 -12.307 -15.762 1.00 87.25 94 PHE A O 1
ATOM 766 N N . ASP A 1 95 ? 12.261 -10.142 -15.758 1.00 88.69 95 ASP A N 1
ATOM 767 C CA . ASP A 1 95 ? 13.575 -10.353 -15.165 1.00 88.69 95 ASP A CA 1
ATOM 768 C C . ASP A 1 95 ? 13.636 -10.012 -13.676 1.00 88.69 95 ASP A C 1
ATOM 770 O O . ASP A 1 95 ? 14.685 -10.229 -13.086 1.00 88.69 95 ASP A O 1
ATOM 774 N N . ASP A 1 96 ? 12.536 -9.594 -13.043 1.00 91.38 96 ASP A N 1
ATOM 775 C CA . ASP A 1 96 ? 12.470 -9.387 -11.592 1.00 91.38 96 ASP A CA 1
ATOM 776 C C . ASP A 1 96 ? 12.973 -10.609 -10.808 1.00 91.38 96 ASP A C 1
ATOM 778 O O . ASP A 1 96 ? 12.483 -11.735 -10.971 1.00 91.38 96 ASP A O 1
ATOM 782 N N . VAL A 1 97 ? 13.900 -10.382 -9.875 1.00 93.69 97 VAL A N 1
ATOM 783 C CA . VAL A 1 97 ? 14.411 -11.431 -8.980 1.00 93.69 97 VAL A CA 1
ATOM 784 C C . VAL A 1 97 ? 14.243 -11.066 -7.513 1.00 93.69 97 VAL A C 1
ATOM 786 O O . VAL A 1 97 ? 14.233 -9.906 -7.122 1.00 93.69 97 VAL A O 1
ATOM 789 N N . GLY A 1 98 ? 14.121 -12.085 -6.664 1.00 94.38 98 GLY A N 1
ATOM 790 C CA . GLY A 1 98 ? 13.835 -11.911 -5.240 1.00 94.38 98 GLY A CA 1
ATOM 791 C C . GLY A 1 98 ? 12.354 -12.090 -4.916 1.00 94.38 98 GLY A C 1
ATOM 792 O O . GLY A 1 98 ? 11.563 -12.572 -5.729 1.00 94.38 98 GLY A O 1
ATOM 793 N N . ALA A 1 99 ? 11.985 -11.787 -3.675 1.00 93.81 99 ALA A N 1
ATOM 794 C CA . ALA A 1 99 ? 10.625 -11.965 -3.194 1.00 93.81 99 ALA A CA 1
ATOM 795 C C . ALA A 1 99 ? 10.367 -11.155 -1.925 1.00 93.81 99 ALA A C 1
ATOM 797 O O . ALA A 1 99 ? 11.224 -11.030 -1.048 1.00 93.81 99 ALA A O 1
ATOM 798 N N . PHE A 1 100 ? 9.119 -10.715 -1.780 1.00 93.81 100 PHE A N 1
ATOM 799 C CA . PHE A 1 100 ? 8.596 -10.341 -0.476 1.00 93.81 100 PHE A CA 1
ATOM 800 C C . PHE A 1 100 ? 8.127 -11.579 0.275 1.00 93.81 100 PHE A C 1
ATOM 802 O O . PHE A 1 100 ? 7.326 -12.366 -0.236 1.00 93.81 100 PHE A O 1
ATOM 809 N N . GLN A 1 101 ? 8.590 -11.714 1.511 1.00 94.38 101 GLN A N 1
ATOM 810 C CA . GLN A 1 101 ? 8.024 -12.648 2.466 1.00 94.38 101 GLN A CA 1
ATOM 811 C C . GLN A 1 101 ? 6.886 -11.941 3.195 1.00 94.38 101 GLN A C 1
ATOM 813 O O . GLN A 1 101 ? 7.080 -10.860 3.747 1.00 94.38 101 GLN A O 1
ATOM 818 N N . VAL A 1 102 ? 5.688 -12.526 3.144 1.00 95.19 102 VAL A N 1
ATOM 819 C CA . VAL A 1 102 ? 4.470 -11.896 3.657 1.00 95.19 102 VAL A CA 1
ATOM 820 C C . VAL A 1 102 ? 3.790 -12.828 4.644 1.00 95.19 102 VAL A C 1
ATOM 822 O O . VAL A 1 102 ? 3.255 -13.863 4.245 1.00 95.19 102 VAL A O 1
ATOM 825 N N . ASP A 1 103 ? 3.757 -12.419 5.907 1.00 96.12 103 ASP A N 1
ATOM 826 C CA . ASP A 1 103 ? 3.015 -13.110 6.954 1.00 96.12 103 ASP A CA 1
ATOM 827 C C . ASP A 1 103 ? 1.677 -12.405 7.176 1.00 96.12 103 ASP A C 1
ATOM 829 O O . ASP A 1 103 ? 1.603 -11.182 7.320 1.00 96.12 103 ASP A O 1
ATOM 833 N N . ILE A 1 104 ? 0.596 -13.183 7.184 1.00 96.94 104 ILE A N 1
ATOM 834 C CA . ILE A 1 104 ? -0.768 -12.665 7.290 1.00 96.94 104 ILE A CA 1
ATOM 835 C C . ILE A 1 104 ? -1.441 -13.311 8.492 1.00 96.94 104 ILE A C 1
ATOM 837 O O . ILE A 1 104 ? -1.668 -14.520 8.521 1.00 96.94 104 ILE A O 1
ATOM 841 N N . PHE A 1 105 ? -1.826 -12.483 9.457 1.00 97.62 105 PHE A N 1
ATOM 842 C CA . PHE A 1 105 ? -2.558 -12.900 10.643 1.00 97.62 105 PHE A CA 1
ATOM 843 C C . PHE A 1 105 ? -4.023 -12.523 10.481 1.00 97.62 105 PHE A C 1
ATOM 845 O O . PHE A 1 105 ? -4.358 -11.353 10.296 1.00 97.62 105 PHE A O 1
ATOM 852 N N . VAL A 1 106 ? -4.906 -13.514 10.563 1.00 97.50 106 VAL A N 1
ATOM 853 C CA . VAL A 1 106 ? -6.355 -13.299 10.582 1.00 97.50 106 VAL A CA 1
ATOM 854 C C . VAL A 1 106 ? -6.858 -13.612 11.976 1.00 97.50 106 VAL A C 1
ATOM 856 O O . VAL A 1 106 ? -6.898 -14.770 12.392 1.00 97.50 106 VAL A O 1
ATOM 859 N N . TRP A 1 107 ? -7.251 -12.573 12.705 1.00 97.50 107 TRP A N 1
ATOM 860 C CA . TRP A 1 107 ? -7.614 -12.712 14.105 1.00 97.50 107 TRP A CA 1
ATOM 861 C C . TRP A 1 107 ? -9.040 -13.254 14.241 1.00 97.50 107 TRP A C 1
ATOM 863 O O . TRP A 1 107 ? -9.977 -12.821 13.563 1.00 97.50 107 TRP A O 1
ATOM 873 N N . ASN A 1 108 ? -9.209 -14.224 15.140 1.00 95.31 108 ASN A N 1
ATOM 874 C CA . ASN A 1 108 ? -10.518 -14.744 15.551 1.00 95.31 108 ASN A CA 1
ATOM 875 C C . ASN A 1 108 ? -11.113 -13.971 16.744 1.00 95.31 108 ASN A C 1
ATOM 877 O O . ASN A 1 108 ? -12.192 -14.313 17.222 1.00 95.31 108 ASN A O 1
ATOM 881 N N . THR A 1 109 ? -10.399 -12.952 17.216 1.00 94.19 109 THR A N 1
ATOM 882 C CA . THR A 1 109 ? -10.726 -12.108 18.361 1.00 94.19 109 THR A CA 1
ATOM 883 C C . THR A 1 109 ? -10.679 -10.649 17.930 1.00 94.19 109 THR A C 1
ATOM 885 O O . THR A 1 109 ? -9.838 -10.270 17.119 1.00 94.19 109 THR A O 1
ATOM 888 N N . ASP A 1 110 ? -11.569 -9.834 18.483 1.00 91.31 110 ASP A N 1
ATOM 889 C CA . ASP A 1 110 ? -11.560 -8.371 18.396 1.00 91.31 110 ASP A CA 1
ATOM 890 C C . ASP A 1 110 ? -10.956 -7.707 19.646 1.00 91.31 110 ASP A C 1
ATOM 892 O O . ASP A 1 110 ? -10.865 -6.482 19.727 1.00 91.31 110 ASP A O 1
ATOM 896 N N . ASP A 1 111 ? -10.485 -8.513 20.604 1.00 94.19 111 ASP A N 1
ATOM 897 C CA . ASP A 1 111 ? -9.708 -8.055 21.754 1.00 94.19 111 ASP A CA 1
ATOM 898 C C . ASP A 1 111 ? -8.289 -7.646 21.337 1.00 94.19 111 ASP A C 1
ATOM 900 O O . ASP A 1 111 ? -7.354 -8.453 21.324 1.00 94.19 111 ASP A O 1
ATOM 904 N N . PHE A 1 112 ? -8.125 -6.361 21.029 1.00 94.94 112 PHE A N 1
ATOM 905 C CA . PHE A 1 112 ? -6.832 -5.775 20.677 1.00 94.94 112 PHE A CA 1
ATOM 906 C C . PHE A 1 112 ? -5.799 -5.831 21.807 1.00 94.94 112 PHE A C 1
ATOM 908 O O . PHE A 1 112 ? -4.611 -5.664 21.541 1.00 94.94 112 PHE A O 1
ATOM 915 N N . SER A 1 113 ? -6.207 -6.114 23.050 1.00 95.88 113 SER A N 1
ATOM 916 C CA . SER A 1 113 ? -5.257 -6.348 24.144 1.00 95.88 113 SER A CA 1
ATOM 917 C C . SER A 1 113 ? -4.436 -7.599 23.880 1.00 95.88 113 SER A C 1
ATOM 919 O O . SER A 1 113 ? -3.211 -7.529 23.949 1.00 95.88 113 SER A O 1
ATOM 921 N N . LYS A 1 114 ? -5.111 -8.685 23.480 1.00 96.69 114 LYS A N 1
ATOM 922 C CA . LYS A 1 114 ? -4.486 -9.968 23.136 1.00 96.69 114 LYS A CA 1
ATOM 923 C C . LYS A 1 114 ? -3.644 -9.875 21.871 1.00 96.69 114 LYS A C 1
ATOM 925 O O . LYS A 1 114 ? -2.574 -10.460 21.808 1.00 96.69 114 LYS A O 1
ATOM 930 N N . ILE A 1 115 ? -4.121 -9.128 20.871 1.00 97.69 115 ILE A N 1
ATOM 931 C CA . ILE A 1 115 ? -3.381 -8.920 19.616 1.00 97.69 115 ILE A CA 1
ATOM 932 C C . ILE A 1 115 ? -2.076 -8.158 19.888 1.00 97.69 115 ILE A C 1
ATOM 934 O O . ILE A 1 115 ? -1.021 -8.544 19.395 1.00 97.69 115 ILE A O 1
ATOM 938 N N . ALA A 1 116 ? -2.126 -7.095 20.695 1.00 97.44 116 ALA A N 1
ATOM 939 C CA . ALA A 1 116 ? -0.926 -6.346 21.057 1.00 97.44 116 ALA A CA 1
ATOM 940 C C . ALA A 1 116 ? 0.028 -7.167 21.939 1.00 97.44 116 ALA A C 1
ATOM 942 O O . ALA A 1 116 ? 1.231 -7.107 21.728 1.00 97.44 116 ALA A O 1
ATOM 943 N N . GLU A 1 117 ? -0.492 -7.948 22.891 1.00 97.25 117 GLU A N 1
ATOM 944 C CA . GLU A 1 117 ? 0.317 -8.858 23.718 1.00 97.25 117 GLU A CA 1
ATOM 945 C C . GLU A 1 117 ? 1.039 -9.900 22.861 1.00 97.25 117 GLU A C 1
ATOM 947 O O . GLU A 1 117 ? 2.245 -10.065 23.002 1.00 97.25 117 GLU A O 1
ATOM 952 N N . PHE A 1 118 ? 0.348 -10.498 21.886 1.00 97.38 118 PHE A N 1
ATOM 953 C CA . PHE A 1 118 ? 0.974 -11.402 20.924 1.00 97.38 118 PHE A CA 1
ATOM 954 C C . PHE A 1 118 ? 2.147 -10.744 20.185 1.00 97.38 118 PHE A C 1
ATOM 956 O O . PHE A 1 118 ? 3.231 -11.315 20.109 1.00 97.38 118 PHE A O 1
ATOM 963 N N . PHE A 1 119 ? 1.962 -9.537 19.638 1.00 97.75 119 PHE A N 1
ATOM 964 C CA . PHE A 1 119 ? 3.051 -8.860 18.928 1.00 97.75 119 PHE A CA 1
ATOM 965 C C . PHE A 1 119 ? 4.169 -8.389 19.858 1.00 97.75 119 PHE A C 1
ATOM 967 O O . PHE A 1 119 ? 5.316 -8.300 19.426 1.00 97.75 119 PHE A O 1
ATOM 974 N N . GLN A 1 120 ? 3.862 -8.110 21.123 1.00 97.06 120 GLN A N 1
ATOM 975 C CA . GLN A 1 120 ? 4.865 -7.799 22.131 1.00 97.06 120 GLN A CA 1
ATOM 976 C C . GLN A 1 120 ? 5.758 -9.018 22.397 1.00 97.06 120 GLN A C 1
ATOM 978 O O . GLN A 1 120 ? 6.973 -8.907 22.256 1.00 97.06 120 GLN A O 1
ATOM 983 N N . GLU A 1 121 ? 5.170 -10.190 22.651 1.00 97.00 121 GLU A N 1
ATOM 984 C CA . GLU A 1 121 ? 5.905 -11.458 22.796 1.00 97.00 121 GLU A CA 1
ATOM 985 C C . GLU A 1 121 ? 6.721 -11.789 21.531 1.00 97.00 121 GLU A C 1
ATOM 987 O O . GLU A 1 121 ? 7.876 -12.223 21.591 1.00 97.00 121 GLU A O 1
ATOM 992 N N . LEU A 1 122 ? 6.152 -11.527 20.351 1.00 95.50 122 LEU A N 1
ATOM 993 C CA . LEU A 1 122 ? 6.845 -11.747 19.084 1.00 95.50 122 LEU A CA 1
ATOM 994 C C . LEU A 1 122 ? 8.020 -10.771 18.881 1.00 95.50 122 LEU A C 1
ATOM 996 O O . LEU A 1 122 ? 9.018 -11.130 18.264 1.00 95.50 122 LEU A O 1
ATOM 1000 N N . THR A 1 123 ? 7.935 -9.553 19.423 1.00 95.19 123 THR A N 1
ATOM 1001 C CA . THR A 1 123 ? 9.040 -8.580 19.397 1.00 95.19 123 THR A CA 1
ATOM 1002 C C . THR A 1 123 ? 10.162 -9.004 20.344 1.00 95.19 123 THR A C 1
ATOM 1004 O O . THR A 1 123 ? 11.329 -8.851 20.009 1.00 95.19 123 THR A O 1
ATOM 1007 N N . GLU A 1 124 ? 9.833 -9.575 21.506 1.00 94.00 124 GLU A N 1
ATOM 1008 C CA . GLU A 1 124 ? 10.831 -10.081 22.462 1.00 94.00 124 GLU A CA 1
ATOM 1009 C C . GLU A 1 124 ? 11.660 -11.231 21.875 1.00 94.00 124 GLU A C 1
ATOM 1011 O O . GLU A 1 124 ? 12.859 -11.333 22.132 1.00 94.00 124 GLU A O 1
ATOM 1016 N N . THR A 1 125 ? 11.034 -12.071 21.050 1.00 94.12 125 THR A N 1
ATOM 1017 C CA . THR A 1 125 ? 11.716 -13.174 20.359 1.00 94.12 125 THR A CA 1
ATOM 1018 C C . THR A 1 125 ? 12.453 -12.724 19.096 1.00 94.12 125 THR A C 1
ATOM 1020 O O . THR A 1 125 ? 13.509 -13.275 18.791 1.00 94.12 125 THR A O 1
ATOM 1023 N N . ASN A 1 126 ? 11.952 -11.694 18.402 1.00 92.69 126 ASN A N 1
ATOM 1024 C CA . ASN A 1 126 ? 12.493 -11.198 17.133 1.00 92.69 126 ASN A CA 1
ATOM 1025 C C . ASN A 1 126 ? 12.700 -9.663 17.142 1.00 92.69 126 ASN A C 1
ATOM 1027 O O . ASN A 1 126 ? 12.055 -8.956 16.359 1.00 92.69 126 ASN A O 1
ATOM 1031 N N . PRO A 1 127 ? 13.605 -9.122 17.980 1.00 90.75 127 PRO A N 1
ATOM 1032 C CA . PRO A 1 127 ? 13.697 -7.679 18.239 1.00 90.75 127 PRO A CA 1
ATOM 1033 C C . PRO A 1 127 ? 14.109 -6.839 17.023 1.00 90.75 127 PRO A C 1
ATOM 1035 O O . PRO A 1 127 ? 13.710 -5.684 16.908 1.00 90.75 127 PRO A O 1
ATOM 1038 N N . GLU A 1 128 ? 14.860 -7.419 16.087 1.00 91.00 128 GLU A N 1
ATOM 1039 C CA . GLU A 1 128 ? 15.333 -6.734 14.874 1.00 91.00 128 GLU A CA 1
ATOM 1040 C C . GLU A 1 128 ? 14.277 -6.686 13.754 1.00 91.00 128 GLU A C 1
ATOM 1042 O O . GLU A 1 128 ? 14.463 -6.030 12.726 1.00 91.00 128 GLU A O 1
ATOM 1047 N N . ASN A 1 129 ? 13.153 -7.395 13.904 1.00 91.81 129 ASN A N 1
ATOM 1048 C CA . ASN A 1 129 ? 12.134 -7.447 12.864 1.00 91.81 129 ASN A CA 1
ATOM 1049 C C . ASN A 1 129 ? 11.195 -6.236 12.956 1.00 91.81 129 ASN A C 1
ATOM 1051 O O . ASN A 1 129 ? 10.162 -6.251 13.633 1.00 91.81 129 ASN A O 1
ATOM 1055 N N . LYS A 1 130 ? 11.532 -5.205 12.178 1.00 91.69 130 LYS A N 1
ATOM 1056 C CA . LYS A 1 130 ? 10.775 -3.953 12.081 1.00 91.69 130 LYS A CA 1
ATOM 1057 C C . LYS A 1 130 ? 9.288 -4.147 11.738 1.00 91.69 130 LYS A C 1
ATOM 1059 O O . LYS A 1 130 ? 8.442 -3.407 12.239 1.00 91.69 130 LYS A O 1
ATOM 1064 N N . ALA A 1 131 ? 8.937 -5.170 10.951 1.00 94.44 131 ALA A N 1
ATOM 1065 C CA . ALA A 1 131 ? 7.543 -5.434 10.590 1.00 94.44 131 ALA A CA 1
ATOM 1066 C C . ALA A 1 131 ? 6.680 -5.733 11.821 1.00 94.44 131 ALA A C 1
ATOM 1068 O O . ALA A 1 131 ? 5.551 -5.249 11.926 1.00 94.44 131 ALA A O 1
ATOM 1069 N N . ILE A 1 132 ? 7.232 -6.490 12.772 1.00 96.12 132 ILE A N 1
ATOM 1070 C CA . ILE A 1 132 ? 6.562 -6.829 14.028 1.00 96.12 132 ILE A CA 1
ATOM 1071 C C . ILE A 1 132 ? 6.381 -5.568 14.872 1.00 96.12 132 ILE A C 1
ATOM 1073 O O . ILE A 1 132 ? 5.279 -5.316 15.361 1.00 96.12 132 ILE A O 1
ATOM 1077 N N . THR A 1 133 ? 7.425 -4.741 14.995 1.00 94.81 133 THR A N 1
ATOM 1078 C CA . THR A 1 133 ? 7.342 -3.497 15.773 1.00 94.81 133 THR A CA 1
ATOM 1079 C C . THR A 1 133 ? 6.321 -2.514 15.198 1.00 94.81 133 THR A C 1
ATOM 1081 O O . THR A 1 133 ? 5.586 -1.874 15.954 1.00 94.81 133 THR A O 1
ATOM 1084 N N . ASP A 1 134 ? 6.209 -2.433 13.869 1.00 94.56 134 ASP A N 1
ATOM 1085 C CA . ASP A 1 134 ? 5.225 -1.575 13.207 1.00 94.56 134 ASP A CA 1
ATOM 1086 C C . ASP A 1 134 ? 3.793 -2.094 13.424 1.00 94.56 134 ASP A C 1
ATOM 1088 O O . ASP A 1 134 ? 2.899 -1.333 13.809 1.00 94.56 134 ASP A O 1
ATOM 1092 N N . ALA A 1 135 ? 3.575 -3.408 13.291 1.00 95.81 135 ALA A N 1
ATOM 1093 C CA . ALA A 1 135 ? 2.282 -4.024 13.578 1.00 95.81 135 ALA A CA 1
ATOM 1094 C C . ALA A 1 135 ? 1.871 -3.888 15.057 1.00 95.81 135 ALA A C 1
ATOM 1096 O O . ALA A 1 135 ? 0.687 -3.670 15.343 1.00 95.81 135 ALA A O 1
ATOM 1097 N N . LEU A 1 136 ? 2.832 -3.963 15.989 1.00 96.69 136 LEU A N 1
ATOM 1098 C CA . LEU A 1 136 ? 2.627 -3.737 17.423 1.00 96.69 136 LEU A CA 1
ATOM 1099 C C . LEU A 1 136 ? 2.192 -2.299 17.715 1.00 96.69 136 LEU A C 1
ATOM 1101 O O . LEU A 1 136 ? 1.304 -2.078 18.544 1.00 96.69 136 LEU A O 1
ATOM 1105 N N . LYS A 1 137 ? 2.793 -1.313 17.042 1.00 94.88 137 LYS A N 1
ATOM 1106 C CA . LYS A 1 137 ? 2.439 0.102 17.207 1.00 94.88 137 LYS A CA 1
ATOM 1107 C C . LYS A 1 137 ? 0.960 0.334 16.899 1.00 94.88 137 LYS A C 1
ATOM 1109 O O . LYS A 1 137 ? 0.247 0.911 17.723 1.00 94.88 137 LYS A O 1
ATOM 1114 N N . ASP A 1 138 ? 0.481 -0.181 15.769 1.00 92.88 138 ASP A N 1
ATOM 1115 C CA . ASP A 1 138 ? -0.936 -0.110 15.403 1.00 92.88 138 ASP A CA 1
ATOM 1116 C C . ASP A 1 138 ? -1.831 -0.883 16.380 1.00 92.88 138 ASP A C 1
ATOM 1118 O O . ASP A 1 138 ? -2.851 -0.361 16.843 1.00 92.88 138 ASP A O 1
ATOM 1122 N N . ALA A 1 139 ? -1.438 -2.108 16.745 1.00 95.69 139 ALA A N 1
ATOM 1123 C CA . ALA A 1 139 ? -2.184 -2.924 17.699 1.00 95.69 139 ALA A CA 1
ATOM 1124 C C . ALA A 1 139 ? -2.320 -2.227 19.065 1.00 95.69 139 ALA A C 1
ATOM 1126 O O . ALA A 1 139 ? -3.377 -2.293 19.690 1.00 95.69 139 ALA A O 1
ATOM 1127 N N . THR A 1 140 ? -1.293 -1.497 19.505 1.00 96.31 140 THR A N 1
ATOM 1128 C CA . THR A 1 140 ? -1.285 -0.748 20.770 1.00 96.31 140 THR A CA 1
ATOM 1129 C C . THR A 1 140 ? -2.233 0.452 20.735 1.00 96.31 140 THR A C 1
ATOM 1131 O O . THR A 1 140 ? -2.959 0.695 21.704 1.00 96.31 140 THR A O 1
ATOM 1134 N N . ILE A 1 141 ? -2.290 1.179 19.613 1.00 92.44 141 ILE A N 1
ATOM 1135 C CA . ILE A 1 141 ? -3.257 2.273 19.418 1.00 92.44 141 ILE A CA 1
ATOM 1136 C C . ILE A 1 141 ? -4.688 1.723 19.506 1.00 92.44 141 ILE A C 1
ATOM 1138 O O . ILE A 1 141 ? -5.522 2.251 20.249 1.00 92.44 141 ILE A O 1
ATOM 1142 N N . LEU A 1 142 ? -4.960 0.617 18.808 1.00 92.31 142 LEU A N 1
ATOM 1143 C CA . LEU A 1 142 ? -6.270 -0.036 18.812 1.00 92.31 142 LEU A CA 1
ATOM 1144 C C . LEU A 1 142 ? -6.616 -0.637 20.187 1.00 92.31 142 LEU A C 1
ATOM 1146 O O . LEU A 1 142 ? -7.760 -0.510 20.630 1.00 92.31 142 LEU A O 1
ATOM 1150 N N . LYS A 1 143 ? -5.633 -1.190 20.916 1.00 94.62 143 LYS A N 1
ATOM 1151 C CA . LYS A 1 143 ? -5.768 -1.640 22.316 1.00 94.62 143 LYS A CA 1
ATOM 1152 C C . LYS A 1 143 ? -6.240 -0.505 23.216 1.00 94.62 143 LYS A C 1
ATOM 1154 O O . LYS A 1 143 ? -7.174 -0.697 23.992 1.00 94.62 143 LYS A O 1
ATOM 1159 N N . GLY A 1 144 ? -5.637 0.680 23.107 1.00 92.31 144 GLY A N 1
ATOM 1160 C CA . GLY A 1 144 ? -6.020 1.846 23.908 1.00 92.31 144 GLY A CA 1
ATOM 1161 C C . GLY A 1 144 ? -7.489 2.238 23.719 1.00 92.31 144 GLY A C 1
ATOM 1162 O O . GLY A 1 144 ? -8.209 2.445 24.701 1.00 92.31 144 GLY A O 1
ATOM 1163 N N . ILE A 1 145 ? -7.954 2.269 22.466 1.00 89.00 145 ILE A N 1
ATOM 1164 C CA . ILE A 1 145 ? -9.355 2.565 22.129 1.00 89.00 145 ILE A CA 1
ATOM 1165 C C . ILE A 1 145 ? -10.278 1.466 22.672 1.00 89.00 145 ILE A C 1
ATOM 1167 O O . ILE A 1 145 ? -11.243 1.764 23.379 1.00 89.00 145 ILE A O 1
ATOM 1171 N N . TYR A 1 146 ? -9.945 0.199 22.421 1.00 89.94 146 TYR A N 1
ATOM 1172 C CA . TYR A 1 146 ? -10.720 -0.956 22.877 1.00 89.94 146 TYR A CA 1
ATOM 1173 C C . TYR A 1 146 ? -10.872 -1.003 24.409 1.00 89.94 146 TYR A C 1
ATOM 1175 O O . TYR A 1 146 ? -11.975 -1.182 24.935 1.00 89.94 146 TYR A O 1
ATOM 1183 N N . LEU A 1 147 ? -9.790 -0.784 25.162 1.00 92.50 147 LEU A N 1
ATOM 1184 C CA . LEU A 1 147 ? -9.829 -0.755 26.628 1.00 92.50 147 LEU A CA 1
ATOM 1185 C C . LEU A 1 147 ? -10.690 0.402 27.158 1.00 92.50 147 LEU A C 1
ATOM 1187 O O . LEU A 1 147 ? -11.433 0.237 28.131 1.00 92.50 147 LEU A O 1
ATOM 1191 N N . ALA A 1 148 ? -10.636 1.569 26.513 1.00 91.12 148 ALA A N 1
ATOM 1192 C CA . ALA A 1 148 ? -11.462 2.713 26.886 1.00 91.12 148 ALA A CA 1
ATOM 1193 C C . ALA A 1 148 ? -12.960 2.456 26.631 1.00 91.12 148 ALA A C 1
ATOM 1195 O O . ALA A 1 148 ? -13.795 2.774 27.488 1.00 91.12 148 ALA A O 1
ATOM 1196 N N . GLU A 1 149 ? -13.301 1.850 25.490 1.00 89.62 149 GLU A N 1
ATOM 1197 C CA . GLU A 1 149 ? -14.671 1.469 25.123 1.00 89.62 149 GLU A CA 1
ATOM 1198 C C . GLU A 1 149 ? -15.233 0.393 26.059 1.00 89.62 149 GLU A C 1
ATOM 1200 O O . GLU A 1 149 ? -16.337 0.545 26.592 1.00 89.62 149 GLU A O 1
ATOM 1205 N N . THR A 1 150 ? -14.467 -0.667 26.327 1.00 90.69 150 THR A N 1
ATOM 1206 C CA . THR A 1 150 ? -14.891 -1.764 27.212 1.00 90.69 150 THR A CA 1
ATOM 1207 C C . THR A 1 150 ? -15.060 -1.305 28.658 1.00 90.69 150 THR A C 1
ATOM 1209 O O . THR A 1 150 ? -16.062 -1.647 29.292 1.00 90.69 150 THR A O 1
ATOM 1212 N N . LYS A 1 151 ? -14.138 -0.487 29.190 1.00 92.50 151 LYS A N 1
ATOM 1213 C CA . LYS A 1 151 ? -14.264 0.090 30.538 1.00 92.50 151 LYS A CA 1
ATOM 1214 C C . LYS A 1 151 ? -15.510 0.966 30.648 1.00 92.50 151 LYS A C 1
ATOM 1216 O O . LYS A 1 151 ? -16.295 0.801 31.580 1.00 92.50 151 LYS A O 1
ATOM 1221 N N . THR A 1 152 ? -15.717 1.849 29.672 1.00 91.12 152 THR A N 1
ATOM 1222 C CA . THR A 1 152 ? -16.871 2.757 29.649 1.00 91.12 152 THR A CA 1
ATOM 1223 C C . THR A 1 152 ? -18.181 1.970 29.534 1.00 91.12 152 THR A C 1
ATOM 1225 O O . THR A 1 152 ? -19.128 2.244 30.267 1.00 91.12 152 THR A O 1
ATOM 1228 N N . SER A 1 153 ? -18.221 0.926 28.704 1.00 91.75 153 SER A N 1
ATOM 1229 C CA . SER A 1 153 ? -19.388 0.043 28.560 1.00 91.75 153 SER A CA 1
ATOM 1230 C C . SER A 1 153 ? -19.709 -0.719 29.852 1.00 91.75 153 SER A C 1
ATOM 1232 O O . SER A 1 153 ? -20.867 -0.769 30.265 1.00 91.75 153 SER A O 1
ATOM 1234 N N . LYS A 1 154 ? -18.695 -1.246 30.554 1.00 93.62 154 LYS A N 1
ATOM 1235 C CA . LYS A 1 154 ? -18.875 -1.892 31.869 1.00 93.62 154 LYS A CA 1
ATOM 1236 C C . LYS A 1 154 ? -19.413 -0.917 32.920 1.00 93.62 154 LYS A C 1
ATOM 1238 O O . LYS A 1 154 ? -20.295 -1.283 33.698 1.00 93.62 154 LYS A O 1
ATOM 1243 N N . GLU A 1 155 ? -18.914 0.320 32.948 1.00 92.44 155 GLU A N 1
ATOM 1244 C CA . GLU A 1 155 ? -19.412 1.362 33.855 1.00 92.44 155 GLU A CA 1
ATOM 1245 C C . GLU A 1 155 ? -20.863 1.756 33.545 1.00 92.44 155 GLU A C 1
ATOM 1247 O O . GLU A 1 155 ? -21.653 1.938 34.476 1.00 92.44 155 GLU A O 1
ATOM 1252 N N . ILE A 1 156 ? -21.240 1.823 32.264 1.00 92.19 156 ILE A N 1
ATOM 1253 C CA . ILE A 1 156 ? -22.628 2.047 31.834 1.00 92.19 156 ILE A CA 1
ATOM 1254 C C . ILE A 1 156 ? -23.527 0.919 32.344 1.00 92.19 156 ILE A C 1
ATOM 1256 O O . ILE A 1 156 ? -24.537 1.195 32.988 1.00 92.19 156 ILE A O 1
ATOM 1260 N N . GLU A 1 157 ? -23.156 -0.342 32.118 1.00 93.38 157 GLU A N 1
ATOM 1261 C CA . GLU A 1 157 ? -23.951 -1.494 32.558 1.00 93.38 157 GLU A CA 1
ATOM 1262 C C . GLU A 1 157 ? -24.089 -1.556 34.085 1.00 93.38 157 GLU A C 1
ATOM 1264 O O . GLU A 1 157 ? -25.186 -1.779 34.603 1.00 93.38 157 GLU A O 1
ATOM 1269 N N . LYS A 1 158 ? -23.013 -1.271 34.832 1.00 94.06 158 LYS A N 1
ATOM 1270 C CA . LYS A 1 158 ? -23.071 -1.163 36.299 1.00 94.06 158 LYS A CA 1
ATOM 1271 C C . LYS A 1 158 ? -24.016 -0.045 36.746 1.00 94.06 158 LYS A C 1
ATOM 1273 O O . LYS A 1 158 ? -24.837 -0.263 37.634 1.00 94.06 158 LYS A O 1
ATOM 1278 N N . THR A 1 159 ? -23.931 1.128 36.120 1.00 90.69 159 THR A N 1
ATOM 1279 C CA . THR A 1 159 ? -24.770 2.289 36.462 1.00 90.69 159 THR A CA 1
ATOM 1280 C C . THR A 1 159 ? -26.244 2.018 36.142 1.00 90.69 159 THR A C 1
ATOM 1282 O O . THR A 1 159 ? -27.110 2.298 36.968 1.00 90.69 159 THR A O 1
ATOM 1285 N N . LYS A 1 160 ? -26.546 1.383 34.999 1.00 92.06 160 LYS A N 1
ATOM 1286 C CA . LYS A 1 160 ? -27.908 0.941 34.648 1.00 92.06 160 LYS A CA 1
ATOM 1287 C C . LYS A 1 160 ? -28.483 -0.029 35.680 1.00 92.06 160 LYS A C 1
ATOM 1289 O O . LYS A 1 160 ? -29.636 0.130 36.077 1.00 92.06 160 LYS A O 1
ATOM 1294 N N . LYS A 1 161 ? -27.693 -1.015 36.127 1.00 92.81 161 LYS A N 1
ATOM 1295 C CA . LYS A 1 161 ? -28.114 -1.971 37.167 1.00 92.81 161 LYS A CA 1
ATOM 1296 C C . LYS A 1 161 ? -28.431 -1.265 38.485 1.00 92.81 161 LYS A C 1
ATOM 1298 O O . LYS A 1 161 ? -29.518 -1.467 39.013 1.00 92.81 161 LYS A O 1
ATOM 1303 N N . GLN A 1 162 ? -27.562 -0.358 38.937 1.00 90.12 162 GLN A N 1
ATOM 1304 C CA . GLN A 1 162 ? -27.788 0.432 40.156 1.00 90.12 162 GLN A CA 1
ATOM 1305 C C . GLN A 1 162 ? -29.058 1.292 40.074 1.00 90.12 162 GLN A C 1
ATOM 1307 O O . GLN A 1 162 ? -29.841 1.324 41.020 1.00 90.12 162 GLN A O 1
ATOM 1312 N N . ILE A 1 163 ? -29.307 1.952 38.936 1.00 89.88 163 ILE A N 1
ATOM 1313 C CA . ILE A 1 163 ? -30.545 2.718 38.721 1.00 89.88 163 ILE A CA 1
ATOM 1314 C C . ILE A 1 163 ? -31.767 1.792 38.790 1.00 89.88 163 ILE A C 1
ATOM 1316 O O . ILE A 1 163 ? -32.761 2.138 39.429 1.00 89.88 163 ILE A O 1
ATOM 1320 N N . LYS A 1 164 ? -31.706 0.612 38.159 1.00 90.44 164 LYS A N 1
ATOM 1321 C CA . LYS A 1 164 ? -32.806 -0.362 38.166 1.00 90.44 164 LYS A CA 1
ATOM 1322 C C . LYS A 1 164 ? -33.099 -0.873 39.579 1.00 90.44 164 LYS A C 1
ATOM 1324 O O . LYS A 1 164 ? -34.257 -0.880 39.979 1.00 90.44 164 LYS A O 1
ATOM 1329 N N . GLU A 1 165 ? -32.076 -1.252 40.338 1.00 90.38 165 GLU A N 1
ATOM 1330 C CA . GLU A 1 165 ? -32.208 -1.720 41.726 1.00 90.38 165 GLU A CA 1
ATOM 1331 C C . GLU A 1 165 ? -32.822 -0.641 42.629 1.00 90.38 165 GLU A C 1
ATOM 1333 O O . GLU A 1 165 ? -33.773 -0.912 43.363 1.00 90.38 165 GLU A O 1
ATOM 1338 N N . LEU A 1 166 ? -32.356 0.608 42.511 1.00 86.75 166 LEU A N 1
ATOM 1339 C CA . LEU A 1 166 ? -32.915 1.730 43.265 1.00 86.75 166 LEU A CA 1
ATOM 1340 C C . LEU A 1 166 ? -34.374 2.015 42.869 1.00 86.75 166 LEU A C 1
ATOM 1342 O O . LEU A 1 166 ? -35.196 2.266 43.745 1.00 86.75 166 LEU A O 1
ATOM 1346 N N . LYS A 1 167 ? -34.745 1.924 41.587 1.00 82.12 167 LYS A N 1
ATOM 1347 C CA . LYS A 1 167 ? -36.137 2.135 41.141 1.00 82.12 167 LYS A CA 1
ATOM 1348 C C . LYS A 1 167 ? -37.088 0.990 41.530 1.00 82.12 167 LYS A C 1
ATOM 1350 O O . LYS A 1 167 ? -38.254 1.254 41.808 1.00 82.12 167 LYS A O 1
ATOM 1355 N N . VAL A 1 168 ? -36.609 -0.257 41.585 1.00 75.69 168 VAL A N 1
ATOM 1356 C CA . VAL A 1 168 ? -37.415 -1.443 41.954 1.00 75.69 168 VAL A CA 1
ATOM 1357 C C . VAL A 1 168 ? -37.597 -1.583 43.468 1.00 75.69 168 VAL A C 1
ATOM 1359 O O . VAL A 1 168 ? -38.639 -2.058 43.901 1.00 75.69 168 VAL A O 1
ATOM 1362 N N . ALA A 1 169 ? -36.658 -1.108 44.294 1.00 60.31 169 ALA A N 1
ATOM 1363 C CA . ALA A 1 169 ? -36.777 -1.101 45.760 1.00 60.31 169 ALA A CA 1
ATOM 1364 C C . ALA A 1 169 ? -37.818 -0.090 46.302 1.00 60.31 169 ALA A C 1
ATOM 1366 O O . ALA A 1 169 ? -37.626 0.500 47.364 1.00 60.31 169 ALA A O 1
ATOM 1367 N N . THR A 1 170 ? -38.863 0.207 45.534 1.00 49.22 170 THR A N 1
ATOM 1368 C CA . THR A 1 170 ? -40.003 1.039 45.928 1.00 49.22 170 THR A CA 1
ATOM 1369 C C . THR A 1 170 ? -41.046 0.083 46.509 1.00 49.22 170 THR A C 1
ATOM 1371 O O . THR A 1 170 ? -41.588 -0.717 45.746 1.00 49.22 170 THR A O 1
ATOM 1374 N N . PRO A 1 171 ? -41.289 0.061 47.831 1.00 47.03 171 PRO A N 1
ATOM 1375 C CA . PRO A 1 171 ? -42.273 -0.848 48.399 1.00 47.03 171 PRO A CA 1
ATOM 1376 C C . PRO A 1 171 ? -43.662 -0.489 47.870 1.00 47.03 171 PRO A C 1
ATOM 1378 O O . PRO A 1 171 ? -44.074 0.672 47.918 1.00 47.03 171 PRO A O 1
ATOM 1381 N N . GLU A 1 172 ? -44.408 -1.489 47.399 1.00 39.28 172 GLU A N 1
ATOM 1382 C CA . GLU A 1 172 ? -45.863 -1.393 47.346 1.00 39.28 172 GLU A CA 1
ATOM 1383 C C . GLU A 1 172 ? -46.366 -0.951 48.724 1.00 39.28 172 GLU A C 1
ATOM 1385 O O . GLU A 1 172 ? -45.979 -1.519 49.749 1.00 39.28 172 GLU A O 1
ATOM 1390 N N . LYS A 1 173 ? -47.221 0.075 48.739 1.00 42.12 173 LYS A N 1
ATOM 1391 C CA . LYS A 1 173 ? -47.907 0.589 49.927 1.00 42.12 173 LYS A CA 1
ATOM 1392 C C . LYS A 1 173 ? -48.632 -0.550 50.656 1.00 42.12 173 LYS A C 1
ATOM 1394 O O . LYS A 1 173 ? -49.802 -0.810 50.384 1.00 42.12 173 LYS A O 1
ATOM 1399 N N . LYS A 1 174 ? -47.983 -1.209 51.616 1.00 41.22 174 LYS A N 1
ATOM 1400 C CA . LYS A 1 174 ? -48.685 -2.018 52.615 1.00 41.22 174 LYS A CA 1
ATOM 1401 C C . LYS A 1 174 ? -49.152 -1.083 53.720 1.00 41.22 174 LYS A C 1
ATOM 1403 O O . LYS A 1 174 ? -48.350 -0.490 54.434 1.00 41.22 174 LYS A O 1
ATOM 1408 N N . GLN A 1 175 ? -50.471 -0.920 53.798 1.00 39.03 175 GLN A N 1
ATOM 1409 C CA . GLN A 1 175 ? -51.154 -0.195 54.866 1.00 39.03 175 GLN A CA 1
ATOM 1410 C C . GLN A 1 175 ? -50.669 -0.698 56.239 1.00 39.03 175 GLN A C 1
ATOM 1412 O O . GLN A 1 175 ? -50.653 -1.913 56.453 1.00 39.03 175 GLN A O 1
ATOM 1417 N N . PRO A 1 176 ? -50.294 0.184 57.184 1.00 45.03 176 PRO A N 1
ATOM 1418 C CA . PRO A 1 176 ? -49.890 -0.260 58.507 1.00 45.03 176 PRO A CA 1
ATOM 1419 C C . PRO A 1 176 ? -51.116 -0.623 59.351 1.00 45.03 176 PRO A C 1
ATOM 1421 O O . PRO A 1 176 ? -52.021 0.195 59.536 1.00 45.03 176 PRO A O 1
ATOM 1424 N N . ALA A 1 177 ? -51.104 -1.837 59.906 1.00 41.62 177 ALA A N 1
ATOM 1425 C CA . ALA A 1 177 ? -51.961 -2.225 61.018 1.00 41.62 177 ALA A CA 1
ATOM 1426 C C . ALA A 1 177 ? -51.671 -1.346 62.254 1.00 41.62 177 ALA A C 1
ATOM 1428 O O . ALA A 1 177 ? -50.538 -0.931 62.504 1.00 41.62 177 ALA A O 1
ATOM 1429 N N . LEU A 1 178 ? -52.737 -1.020 62.985 1.00 46.44 178 LEU A N 1
ATOM 1430 C CA . LEU A 1 178 ? -52.792 -0.046 64.071 1.00 46.44 178 LEU A CA 1
ATOM 1431 C C . LEU A 1 178 ? -51.994 -0.476 65.317 1.00 46.44 178 LEU A C 1
ATOM 1433 O O . LEU A 1 178 ? -52.352 -1.471 65.931 1.00 46.44 178 LEU A O 1
ATOM 1437 N N . SER A 1 179 ? -51.032 0.350 65.754 1.00 48.09 179 SER A N 1
ATOM 1438 C CA . SER A 1 179 ? -50.936 0.903 67.127 1.00 48.09 179 SER A CA 1
ATOM 1439 C C . SER A 1 179 ? -49.628 1.697 67.310 1.00 48.09 179 SER A C 1
ATOM 1441 O O . SER A 1 179 ? -48.590 1.131 67.642 1.00 48.09 179 SER A O 1
ATOM 1443 N N . SER A 1 180 ? -49.646 3.017 67.111 1.00 42.62 180 SER A N 1
ATOM 1444 C CA . SER A 1 180 ? -48.582 3.903 67.614 1.00 42.62 180 SER A CA 1
ATOM 1445 C C . SER A 1 180 ? -49.076 5.344 67.746 1.00 42.62 180 SER A C 1
ATOM 1447 O O . SER A 1 180 ? -49.891 5.826 66.954 1.00 42.62 180 SER A O 1
ATOM 1449 N N . THR A 1 181 ? -48.613 6.013 68.801 1.00 56.00 181 THR A N 1
ATOM 1450 C CA . THR A 1 181 ? -48.985 7.373 69.211 1.00 56.00 181 THR A CA 1
ATOM 1451 C C . THR A 1 181 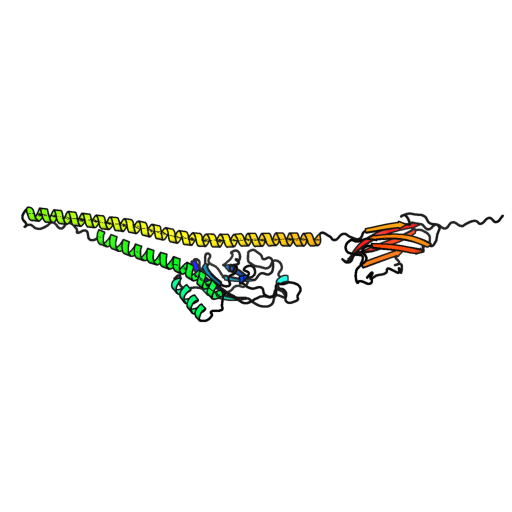? -48.670 8.393 68.108 1.00 56.00 181 THR A C 1
ATOM 1453 O O . THR A 1 181 ? -47.672 8.270 67.398 1.00 56.00 181 THR A O 1
ATOM 1456 N N . SER A 1 182 ? -49.489 9.440 67.976 1.00 56.34 182 SER A N 1
ATOM 1457 C CA . SER A 1 182 ? -49.437 10.462 66.908 1.00 56.34 182 SER A CA 1
ATOM 1458 C C . SER A 1 182 ? -48.066 11.125 66.677 1.00 56.34 182 SER A C 1
ATOM 1460 O O . SER A 1 182 ? -47.782 11.541 65.555 1.00 56.34 182 SER A O 1
ATOM 1462 N N . ARG A 1 183 ? -47.183 11.171 67.686 1.00 53.59 183 ARG A N 1
ATOM 1463 C CA . ARG A 1 183 ? -45.791 11.646 67.543 1.00 53.59 183 ARG A CA 1
ATOM 1464 C C . ARG A 1 183 ? -44.876 10.663 66.800 1.00 53.59 183 ARG A C 1
ATOM 1466 O O . ARG A 1 183 ? -44.119 11.096 65.941 1.00 53.59 183 ARG A O 1
ATOM 1473 N N . GLN A 1 184 ? -45.009 9.357 67.040 1.00 51.34 184 GLN A N 1
ATOM 1474 C CA . GLN A 1 184 ? -44.203 8.330 66.365 1.00 51.34 184 GLN A CA 1
ATOM 1475 C C . GLN A 1 184 ? -44.572 8.200 64.880 1.00 51.34 184 GLN A C 1
ATOM 1477 O O . GLN A 1 184 ? -43.691 8.047 64.043 1.00 51.34 184 GLN A O 1
ATOM 1482 N N . LYS A 1 185 ? -45.854 8.354 64.517 1.00 52.06 185 LYS A N 1
ATOM 1483 C CA . LYS A 1 185 ? -46.290 8.392 63.106 1.00 52.06 185 LYS A CA 1
ATOM 1484 C C . LYS A 1 185 ? -45.731 9.595 62.332 1.00 52.06 185 LYS A C 1
ATOM 1486 O O . LYS A 1 185 ? -45.424 9.465 61.150 1.00 52.06 185 LYS A O 1
ATOM 1491 N N . ALA A 1 186 ? -45.595 10.751 62.985 1.00 55.06 186 ALA A N 1
ATOM 1492 C CA . ALA A 1 186 ? -45.071 11.968 62.365 1.00 55.06 186 ALA A CA 1
ATOM 1493 C C . ALA A 1 186 ? -43.541 11.933 62.178 1.00 55.06 186 ALA A C 1
ATOM 1495 O O . ALA A 1 186 ? -43.040 12.431 61.171 1.00 55.06 186 ALA A O 1
ATOM 1496 N N . GLU A 1 187 ? -42.801 11.322 63.109 1.00 53.69 187 GLU A N 1
ATOM 1497 C CA . GLU A 1 187 ? -41.353 11.100 62.973 1.00 53.69 187 GLU A CA 1
ATOM 1498 C C . GLU A 1 187 ? -41.024 10.034 61.923 1.00 53.69 187 GLU A C 1
ATOM 1500 O O . GLU A 1 187 ? -40.170 10.284 61.073 1.00 53.69 187 GLU A O 1
ATOM 1505 N N . TYR A 1 188 ? -41.760 8.914 61.899 1.00 54.56 188 TYR A N 1
ATOM 1506 C CA . TYR A 1 188 ? -41.614 7.893 60.855 1.00 54.56 188 TYR A CA 1
ATOM 1507 C C . TYR A 1 188 ? -41.927 8.457 59.463 1.00 54.56 188 TYR A C 1
ATOM 1509 O O . TYR A 1 188 ? -41.132 8.282 58.549 1.00 54.56 188 TYR A O 1
ATOM 1517 N N . SER A 1 189 ? -43.014 9.221 59.301 1.00 57.47 189 SER A N 1
ATOM 1518 C CA . SER A 1 189 ? -43.361 9.847 58.015 1.00 57.47 189 SER A CA 1
ATOM 1519 C C . SER A 1 189 ? -42.324 10.882 57.545 1.00 57.47 189 SER A C 1
ATOM 1521 O O . SER A 1 189 ? -42.046 10.970 56.347 1.00 57.47 189 SER A O 1
ATOM 1523 N N . LYS A 1 190 ? -41.695 11.634 58.462 1.00 61.56 190 LYS A N 1
ATOM 1524 C CA . LYS A 1 190 ? -40.590 12.547 58.119 1.00 61.56 190 LYS A CA 1
ATOM 1525 C C . LYS A 1 190 ? -39.321 11.794 57.713 1.00 61.56 190 LYS A C 1
ATOM 1527 O O . LYS A 1 190 ? -38.701 12.185 56.724 1.00 61.56 190 LYS A O 1
ATOM 1532 N N . GLN A 1 191 ? -38.959 10.724 58.423 1.00 59.69 191 GLN A N 1
ATOM 1533 C CA . GLN A 1 191 ? -37.803 9.874 58.097 1.00 59.69 191 GLN A CA 1
ATOM 1534 C C . GLN A 1 191 ? -37.982 9.129 56.767 1.00 59.69 191 GLN A C 1
ATOM 1536 O O . GLN A 1 191 ? -37.045 9.033 55.981 1.00 59.69 191 GLN A O 1
ATOM 1541 N N . GLU A 1 192 ? -39.197 8.672 56.469 1.00 60.31 192 GLU A N 1
ATOM 1542 C CA . GLU A 1 192 ? -39.528 8.006 55.206 1.00 60.31 192 GLU A CA 1
ATOM 1543 C C . GLU A 1 192 ? -39.468 8.998 54.029 1.00 60.31 192 GLU A C 1
ATOM 1545 O O . GLU A 1 192 ? -38.843 8.710 53.011 1.00 60.31 192 GLU A O 1
ATOM 1550 N N . SER A 1 193 ? -39.987 10.224 54.203 1.00 67.38 193 SER A N 1
ATOM 1551 C CA . SER A 1 193 ? -39.925 11.270 53.167 1.00 67.38 193 SER A CA 1
ATOM 1552 C C . SER A 1 193 ? -38.503 11.777 52.878 1.00 67.38 193 SER A C 1
ATOM 1554 O O . SER A 1 193 ? -38.176 12.087 51.733 1.00 67.38 193 SER A O 1
ATOM 1556 N N . THR A 1 194 ? -37.636 11.835 53.895 1.00 72.00 194 THR A N 1
ATOM 1557 C CA . THR A 1 194 ? -36.224 12.224 53.728 1.00 72.00 194 THR A CA 1
ATOM 1558 C C . THR A 1 194 ? -35.416 11.111 53.069 1.00 72.00 194 THR A C 1
ATOM 1560 O O . THR A 1 194 ? -34.672 11.385 52.129 1.00 72.00 194 THR A O 1
ATOM 1563 N N . ALA A 1 195 ? -35.626 9.851 53.463 1.00 72.06 195 ALA A N 1
ATOM 1564 C CA . ALA A 1 195 ? -35.001 8.701 52.811 1.00 72.06 195 ALA A CA 1
ATOM 1565 C C . ALA A 1 195 ? -35.421 8.561 51.335 1.00 72.06 195 ALA A C 1
ATOM 1567 O O . ALA A 1 195 ? -34.600 8.229 50.475 1.00 72.06 195 ALA A O 1
ATOM 1568 N N . GLU A 1 196 ? -36.684 8.849 51.017 1.00 74.44 196 GLU A N 1
ATOM 1569 C CA . GLU A 1 196 ? -37.196 8.816 49.647 1.00 74.44 196 GLU A CA 1
ATOM 1570 C C . GLU A 1 196 ? -36.650 9.972 48.794 1.00 74.44 196 GLU A C 1
ATOM 1572 O O . GLU A 1 196 ? -36.239 9.746 47.652 1.00 74.44 196 GLU A O 1
ATOM 1577 N N . HIS A 1 197 ? -36.523 11.177 49.363 1.00 80.19 197 HIS A N 1
ATOM 1578 C CA . HIS A 1 197 ? -35.868 12.311 48.703 1.00 80.19 197 HIS A CA 1
ATOM 1579 C C . HIS A 1 197 ? -34.379 12.036 48.423 1.00 80.19 197 HIS A C 1
ATOM 1581 O O . HIS A 1 197 ? -33.909 12.238 47.303 1.00 80.19 197 HIS A O 1
ATOM 1587 N N . GLU A 1 198 ? -33.625 11.506 49.392 1.00 82.38 198 GLU A N 1
ATOM 1588 C CA . GLU A 1 198 ? -32.217 11.123 49.194 1.00 82.38 198 GLU A CA 1
ATOM 1589 C C . GLU A 1 198 ? -32.050 10.032 48.129 1.00 82.38 198 GLU A C 1
ATOM 1591 O O . GLU A 1 198 ? -31.088 10.032 47.354 1.00 82.38 198 GLU A O 1
ATOM 1596 N N . LYS A 1 199 ? -32.985 9.079 48.076 1.00 82.62 199 LYS A N 1
ATOM 1597 C CA . LYS A 1 199 ? -33.006 8.018 47.066 1.00 82.62 199 LYS A CA 1
ATOM 1598 C C . LYS A 1 199 ? -33.273 8.588 45.671 1.00 82.62 199 LYS A C 1
ATOM 1600 O O . LYS A 1 199 ? -32.573 8.213 44.729 1.00 82.62 199 LYS A O 1
ATOM 1605 N N . GLN A 1 200 ? -34.226 9.511 45.536 1.00 84.62 200 GLN A N 1
ATOM 1606 C CA . GLN A 1 200 ? -34.496 10.219 44.280 1.00 84.62 200 GLN A CA 1
ATOM 1607 C C . GLN A 1 200 ? -33.288 11.050 43.826 1.00 84.62 200 GLN A C 1
ATOM 1609 O O . GLN A 1 200 ? -32.912 10.999 42.654 1.00 84.62 200 GLN A O 1
ATOM 1614 N N . GLU A 1 201 ? -32.615 11.739 44.748 1.00 88.25 201 GLU A N 1
ATOM 1615 C CA . GLU A 1 201 ? -31.412 12.514 44.439 1.00 88.25 201 GLU A CA 1
ATOM 1616 C C . GLU A 1 201 ? -30.252 11.614 43.973 1.00 88.25 201 GLU A C 1
ATOM 1618 O O . GLU A 1 201 ? -29.572 11.922 42.990 1.00 88.25 201 GLU A O 1
ATOM 1623 N N . LYS A 1 202 ? -30.063 10.448 44.608 1.00 89.62 202 LYS A N 1
ATOM 1624 C CA . LYS A 1 202 ? -29.083 9.434 44.175 1.00 89.62 202 LYS A CA 1
ATOM 1625 C C . LYS A 1 202 ? -29.387 8.901 42.775 1.00 89.62 202 LYS A C 1
ATOM 1627 O O . LYS A 1 202 ? -28.464 8.769 41.972 1.00 89.62 202 LYS A O 1
ATOM 1632 N N . VAL A 1 203 ? -30.653 8.617 42.462 1.00 89.31 203 VAL A N 1
ATOM 1633 C CA . VAL A 1 203 ? -31.062 8.180 41.116 1.00 89.31 203 VAL A CA 1
ATOM 1634 C C . VAL A 1 203 ? -30.751 9.261 40.083 1.00 89.31 203 VAL A C 1
ATOM 1636 O O . VAL A 1 203 ? -30.129 8.949 39.070 1.00 89.31 203 VAL A O 1
ATOM 1639 N N . LYS A 1 204 ? -31.078 10.526 40.369 1.00 91.88 204 LYS A N 1
ATOM 1640 C CA . LYS A 1 204 ? -30.789 11.650 39.469 1.00 91.88 204 LYS A CA 1
ATOM 1641 C C . LYS A 1 204 ? -29.288 11.792 39.185 1.00 91.88 204 LYS A C 1
ATOM 1643 O O . LYS A 1 204 ? -28.886 11.870 38.027 1.00 91.88 204 LYS A O 1
ATOM 1648 N N . ARG A 1 205 ? -28.440 11.716 40.219 1.00 92.62 205 ARG A N 1
ATOM 1649 C CA . ARG A 1 205 ? -26.971 11.739 40.058 1.00 92.62 205 ARG A CA 1
ATOM 1650 C C . ARG A 1 205 ? -26.455 10.569 39.208 1.00 92.62 205 ARG A C 1
ATOM 1652 O O . ARG A 1 205 ? -25.525 10.738 38.419 1.00 92.62 205 ARG A O 1
ATOM 1659 N N . LEU A 1 206 ? -27.032 9.373 39.355 1.00 91.31 206 LEU A N 1
ATOM 1660 C CA . LEU A 1 206 ? -26.659 8.209 38.542 1.00 91.31 206 LEU A CA 1
ATOM 1661 C C . LEU A 1 206 ? -27.117 8.345 37.084 1.00 91.31 206 LEU A C 1
ATOM 1663 O O . LEU A 1 206 ? -26.387 7.928 36.187 1.00 91.31 206 LEU A O 1
ATOM 1667 N N . GLU A 1 207 ? -28.282 8.942 36.834 1.00 90.56 207 GLU A N 1
ATOM 1668 C CA . GLU A 1 207 ? -28.773 9.239 35.483 1.00 90.56 207 GLU A CA 1
ATOM 1669 C C . GLU A 1 207 ? -27.889 10.276 34.774 1.00 90.56 207 GLU A C 1
ATOM 1671 O O . GLU A 1 207 ? -27.501 10.065 33.624 1.00 90.56 207 GLU A O 1
ATOM 1676 N N . GLU A 1 208 ? -27.472 11.335 35.474 1.00 93.69 208 GLU A N 1
ATOM 1677 C CA . GLU A 1 208 ? -26.503 12.318 34.965 1.00 93.69 208 GLU A CA 1
ATOM 1678 C C . GLU A 1 208 ? -25.153 11.660 34.636 1.00 93.69 208 GLU A C 1
ATOM 1680 O O . GLU A 1 208 ? -24.580 11.884 33.564 1.00 93.69 208 GLU A O 1
ATOM 1685 N N . LYS A 1 209 ? -24.665 10.773 35.514 1.00 93.12 209 LYS A N 1
ATOM 1686 C CA . LYS A 1 209 ? -23.446 9.992 35.264 1.00 93.12 209 LYS A CA 1
ATOM 1687 C C . LYS A 1 209 ? -23.593 9.075 34.048 1.00 93.12 209 LYS A C 1
ATOM 1689 O O . LYS A 1 209 ? -22.667 8.977 33.244 1.00 93.12 209 LYS A O 1
ATOM 1694 N N . LEU A 1 210 ? -24.737 8.408 33.896 1.00 92.12 210 LEU A N 1
ATOM 1695 C CA . LEU A 1 210 ? -25.021 7.547 32.750 1.00 92.12 210 LEU A CA 1
ATOM 1696 C C . LEU A 1 210 ? -25.011 8.350 31.445 1.00 92.12 210 LEU A C 1
ATOM 1698 O O . LEU A 1 210 ? -24.377 7.921 30.481 1.00 92.12 210 LEU A O 1
ATOM 1702 N N . ALA A 1 211 ? -25.625 9.535 31.432 1.00 93.38 211 ALA A N 1
ATOM 1703 C CA . ALA A 1 211 ? -25.592 10.431 30.280 1.00 93.38 211 ALA A CA 1
ATOM 1704 C C . ALA A 1 211 ? -24.154 10.855 29.928 1.00 93.38 211 ALA A C 1
ATOM 1706 O O . ALA A 1 211 ? -23.760 10.811 28.759 1.00 93.38 211 ALA A O 1
ATOM 1707 N N . ALA A 1 212 ? -23.335 11.189 30.932 1.00 92.94 212 ALA A N 1
ATOM 1708 C CA . ALA A 1 212 ? -21.927 11.529 30.729 1.00 92.94 212 ALA A CA 1
ATOM 1709 C C . ALA A 1 212 ? -21.111 10.355 30.153 1.00 92.94 212 ALA A C 1
ATOM 1711 O O . ALA A 1 212 ? -20.316 10.546 29.230 1.00 92.94 212 ALA A O 1
ATOM 1712 N N . LEU A 1 213 ? -21.329 9.130 30.645 1.00 92.12 213 LEU A N 1
ATOM 1713 C CA . LEU A 1 213 ? -20.657 7.932 30.135 1.00 92.12 213 LEU A CA 1
ATOM 1714 C C . LEU A 1 213 ? -21.088 7.584 28.706 1.00 92.12 213 LEU A C 1
ATOM 1716 O O . LEU A 1 213 ? -20.238 7.250 27.882 1.00 92.12 213 LEU A O 1
ATOM 1720 N N . MET A 1 214 ? -22.377 7.711 28.380 1.00 89.94 214 MET A N 1
ATOM 1721 C CA . MET A 1 214 ? -22.867 7.515 27.011 1.00 89.94 214 MET A CA 1
ATOM 1722 C C . MET A 1 214 ? -22.269 8.546 26.047 1.00 89.94 214 MET A C 1
ATOM 1724 O O . MET A 1 214 ? -21.840 8.182 24.951 1.00 89.94 214 MET A O 1
ATOM 1728 N N . LYS A 1 215 ? -22.155 9.814 26.470 1.00 93.19 215 LYS A N 1
ATOM 1729 C CA . LYS A 1 215 ? -21.470 10.857 25.693 1.00 93.19 215 LYS A CA 1
ATOM 1730 C C . LYS A 1 215 ? -20.002 10.502 25.454 1.00 93.19 215 LYS A C 1
ATOM 1732 O O . LYS A 1 215 ? -19.526 10.621 24.329 1.00 93.19 215 LYS A O 1
ATOM 1737 N N . LYS A 1 216 ? -19.298 10.024 26.484 1.00 92.56 216 LYS A N 1
ATOM 1738 C CA . LYS A 1 216 ? -17.901 9.587 26.364 1.00 92.56 216 LYS A CA 1
ATOM 1739 C C . LYS A 1 216 ? -17.744 8.405 25.402 1.00 92.56 216 LYS A C 1
ATOM 1741 O O . LYS A 1 216 ? -16.837 8.421 24.577 1.00 92.56 216 LYS A O 1
ATOM 1746 N N . LEU A 1 217 ? -18.633 7.412 25.466 1.00 90.38 217 LEU A N 1
ATOM 1747 C CA . LEU A 1 217 ? -18.617 6.274 24.541 1.00 90.38 217 LEU A CA 1
ATOM 1748 C C . LEU A 1 217 ? -18.813 6.733 23.089 1.00 90.38 217 LEU A C 1
ATOM 1750 O O . LEU A 1 217 ? -18.061 6.327 22.209 1.00 90.38 217 LEU A O 1
ATOM 1754 N N . SER A 1 218 ? -19.764 7.639 22.854 1.00 91.12 218 SER A N 1
ATOM 1755 C CA . SER A 1 218 ? -19.992 8.230 21.532 1.00 91.12 218 SER A CA 1
ATOM 1756 C C . SER A 1 218 ? -18.775 9.014 21.024 1.00 91.12 218 SER A C 1
ATOM 1758 O O . SER A 1 218 ? -18.436 8.923 19.845 1.00 91.12 218 SER A O 1
ATOM 1760 N N . GLN A 1 219 ? -18.070 9.736 21.903 1.00 90.62 219 GLN A N 1
ATOM 1761 C CA . GLN A 1 219 ? -16.821 10.415 21.544 1.00 90.62 219 GLN A CA 1
ATOM 1762 C C . GLN A 1 219 ? -15.725 9.427 21.132 1.00 90.62 219 GLN A C 1
ATOM 1764 O O . GLN A 1 219 ? -15.067 9.668 20.123 1.00 90.62 219 GLN A O 1
ATOM 1769 N N . LEU A 1 220 ? -15.556 8.314 21.857 1.00 89.19 220 LEU A N 1
ATOM 1770 C CA . LEU A 1 220 ? -14.575 7.275 21.517 1.00 89.19 220 LEU A CA 1
ATOM 1771 C C . LEU A 1 220 ? -14.875 6.635 20.155 1.00 89.19 220 LEU A C 1
ATOM 1773 O O . LEU A 1 220 ? -13.995 6.565 19.295 1.00 89.19 220 LEU A O 1
ATOM 1777 N N . GLN A 1 221 ? -16.138 6.285 19.909 1.00 87.00 221 GLN A N 1
ATOM 1778 C CA . GLN A 1 221 ? -16.581 5.784 18.605 1.00 87.00 221 GLN A CA 1
ATOM 1779 C C . GLN A 1 221 ? -16.339 6.816 17.491 1.00 87.00 221 GLN A C 1
ATOM 1781 O O . GLN A 1 221 ? -15.901 6.468 16.396 1.00 87.00 221 GLN A O 1
ATOM 1786 N N . GLY A 1 222 ? -16.557 8.103 17.781 1.00 88.00 222 GLY A N 1
ATOM 1787 C CA . GLY A 1 222 ? -16.241 9.200 16.869 1.00 88.00 222 GLY A CA 1
ATOM 1788 C C . GLY A 1 222 ? -14.745 9.324 16.570 1.00 88.00 222 GLY A C 1
ATOM 1789 O O . GLY A 1 222 ? -14.374 9.517 15.416 1.00 88.00 222 GLY A O 1
ATOM 1790 N N . THR A 1 223 ? -13.872 9.183 17.573 1.00 86.75 223 THR A N 1
ATOM 1791 C CA . THR A 1 223 ? -12.413 9.197 17.362 1.00 86.75 223 THR A CA 1
ATOM 1792 C C . THR A 1 223 ? -11.937 8.006 16.542 1.00 86.75 223 THR A C 1
ATOM 1794 O O . THR A 1 223 ? -11.119 8.187 15.645 1.00 86.75 223 THR A O 1
ATOM 1797 N N . LYS A 1 224 ? -12.503 6.816 16.779 1.00 84.88 224 LYS A N 1
ATOM 1798 C CA . LYS A 1 224 ? -12.224 5.618 15.984 1.00 84.88 224 LYS A CA 1
ATOM 1799 C C . LYS A 1 224 ? -12.584 5.841 14.515 1.00 84.88 224 LYS A C 1
ATOM 1801 O O . LYS A 1 224 ? -11.750 5.632 13.643 1.00 84.88 224 LYS A O 1
ATOM 1806 N N . LYS A 1 225 ? -13.776 6.384 14.251 1.00 86.12 225 LYS A N 1
ATOM 1807 C CA . LYS A 1 225 ? -14.212 6.719 12.892 1.00 86.12 225 LYS A CA 1
ATOM 1808 C C . LYS A 1 225 ? -13.318 7.774 12.222 1.00 86.12 225 LYS A C 1
ATOM 1810 O O . LYS A 1 225 ? -12.999 7.645 11.048 1.00 86.12 225 LYS A O 1
ATOM 1815 N N . LYS A 1 226 ? -12.875 8.805 12.951 1.00 86.19 226 LYS A N 1
ATOM 1816 C CA . LYS A 1 226 ? -11.944 9.813 12.406 1.00 86.19 226 LYS A CA 1
ATOM 1817 C C . LYS A 1 226 ? -10.594 9.210 12.020 1.00 86.19 226 LYS A C 1
ATOM 1819 O O . LYS A 1 226 ? -10.085 9.531 10.954 1.00 86.19 226 LYS A O 1
ATOM 1824 N N . LEU A 1 227 ? -10.047 8.325 12.854 1.00 83.88 227 LEU A N 1
ATOM 1825 C CA . LEU A 1 227 ? -8.810 7.604 12.544 1.00 83.88 227 LEU A CA 1
ATOM 1826 C C . LEU A 1 227 ? -8.970 6.755 11.271 1.00 83.88 227 LEU A C 1
ATOM 1828 O O . LEU A 1 227 ? -8.075 6.708 10.428 1.00 83.88 227 LEU A O 1
ATOM 1832 N N . GLU A 1 228 ? -10.132 6.121 11.104 1.00 77.06 228 GLU A N 1
ATOM 1833 C CA . GLU A 1 228 ? -10.472 5.378 9.887 1.00 77.06 228 GLU A CA 1
ATOM 1834 C C . GLU A 1 228 ? -10.519 6.294 8.647 1.00 77.06 228 GLU A C 1
ATOM 1836 O O . GLU A 1 228 ? -9.924 5.958 7.620 1.00 77.06 228 GLU A O 1
ATOM 1841 N N . GLU A 1 229 ? -11.162 7.463 8.748 1.00 82.69 229 GLU A N 1
ATOM 1842 C CA . GLU A 1 229 ? -11.253 8.467 7.674 1.00 82.69 229 GLU A CA 1
ATOM 1843 C C . GLU A 1 229 ? -9.883 9.068 7.307 1.00 82.69 229 GLU A C 1
ATOM 1845 O O . GLU A 1 229 ? -9.594 9.287 6.131 1.00 82.69 229 GLU A O 1
ATOM 1850 N N . GLU A 1 230 ? -9.011 9.326 8.284 1.00 84.19 230 GLU A N 1
ATOM 1851 C CA . GLU A 1 230 ? -7.642 9.800 8.035 1.00 84.19 230 GLU A CA 1
ATOM 1852 C C . GLU A 1 230 ? -6.823 8.770 7.256 1.00 84.19 230 GLU A C 1
ATOM 1854 O O . GLU A 1 230 ? -6.155 9.128 6.284 1.00 84.19 230 GLU A O 1
ATOM 1859 N N . ARG A 1 231 ? -6.942 7.482 7.601 1.00 75.75 231 ARG A N 1
ATOM 1860 C CA . ARG A 1 231 ? -6.311 6.395 6.838 1.00 75.75 231 ARG A CA 1
ATOM 1861 C C . ARG A 1 231 ? -6.823 6.331 5.392 1.00 75.75 231 ARG A C 1
ATOM 1863 O O . ARG A 1 231 ? -6.035 6.078 4.484 1.00 75.75 231 ARG A O 1
ATOM 1870 N N . GLU A 1 232 ? -8.110 6.597 5.144 1.00 75.00 232 GLU A N 1
ATOM 1871 C CA . GLU A 1 232 ? -8.650 6.699 3.771 1.00 75.00 232 GLU A CA 1
ATOM 1872 C C . GLU A 1 232 ? -8.098 7.890 3.002 1.00 75.00 232 GLU A C 1
ATOM 1874 O O . GLU A 1 232 ? -7.741 7.756 1.834 1.00 75.00 232 GLU A O 1
ATOM 1879 N N . LYS A 1 233 ? -7.995 9.051 3.649 1.00 82.38 233 LYS A N 1
ATOM 1880 C CA . LYS A 1 233 ? -7.413 10.241 3.022 1.00 82.38 233 LYS A CA 1
ATOM 1881 C C . LYS A 1 233 ? -5.954 10.021 2.655 1.00 82.38 233 LYS A C 1
ATOM 1883 O O . LYS A 1 233 ? -5.566 10.394 1.555 1.00 82.38 233 LYS A O 1
ATOM 1888 N N . ILE A 1 234 ? -5.173 9.395 3.538 1.00 74.19 234 ILE A N 1
ATOM 1889 C CA . ILE A 1 234 ? -3.782 9.024 3.249 1.00 74.19 234 ILE A CA 1
ATOM 1890 C C . ILE A 1 234 ? -3.737 8.113 2.020 1.00 74.19 234 ILE A C 1
ATOM 1892 O O . ILE A 1 234 ? -2.972 8.373 1.099 1.00 74.19 234 ILE A O 1
ATOM 1896 N N . HIS A 1 235 ? -4.609 7.104 1.954 1.00 66.75 235 HIS A N 1
ATOM 1897 C CA . HIS A 1 235 ? -4.695 6.215 0.798 1.00 66.75 235 HIS A CA 1
ATOM 1898 C C . HIS A 1 235 ? -5.004 6.965 -0.514 1.00 66.75 235 HIS A C 1
ATOM 1900 O O . HIS A 1 235 ? -4.320 6.760 -1.515 1.00 66.75 235 HIS A O 1
ATOM 1906 N N . LEU A 1 236 ? -6.006 7.852 -0.515 1.00 75.38 236 LEU A N 1
ATOM 1907 C CA . LEU A 1 236 ? -6.371 8.657 -1.690 1.00 75.38 236 LEU A CA 1
ATOM 1908 C C . LEU A 1 236 ? -5.260 9.627 -2.101 1.00 75.38 236 LEU A C 1
ATOM 1910 O O . LEU A 1 236 ? -4.978 9.781 -3.287 1.00 75.38 236 LEU A O 1
ATOM 1914 N N . LEU A 1 237 ? -4.615 10.274 -1.128 1.00 75.00 237 LEU A N 1
ATOM 1915 C CA . LEU A 1 237 ? -3.530 11.209 -1.399 1.00 75.00 237 LEU A CA 1
ATOM 1916 C C . LEU A 1 237 ? -2.356 10.492 -2.060 1.00 75.00 237 LEU A C 1
ATOM 1918 O O . LEU A 1 237 ? -1.755 11.025 -2.990 1.00 75.00 237 LEU A O 1
ATOM 1922 N N . THR A 1 238 ? -2.057 9.263 -1.645 1.00 63.56 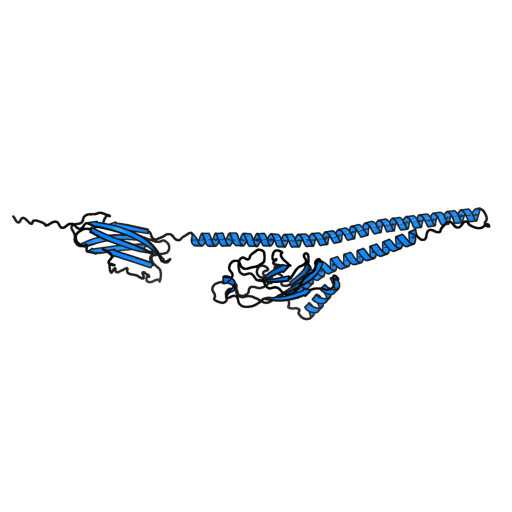238 THR A N 1
ATOM 1923 C CA . THR A 1 238 ? -1.003 8.515 -2.319 1.00 63.56 238 THR A CA 1
ATOM 1924 C C . THR A 1 238 ? -1.392 8.059 -3.720 1.00 63.56 238 THR A C 1
ATOM 1926 O O . THR A 1 238 ? -0.530 7.972 -4.594 1.00 63.56 238 THR A O 1
ATOM 1929 N N . GLU A 1 239 ? -2.674 7.794 -3.974 1.00 64.88 239 GLU A N 1
ATOM 1930 C CA . GLU A 1 239 ? -3.145 7.570 -5.341 1.00 64.88 239 GLU A CA 1
ATOM 1931 C C . GLU A 1 239 ? -2.875 8.805 -6.210 1.00 64.88 239 GLU A C 1
ATOM 1933 O O . GLU A 1 239 ? -2.327 8.685 -7.308 1.00 64.88 239 GLU A O 1
ATOM 1938 N N . GLU A 1 240 ? -3.181 9.996 -5.692 1.00 74.06 240 GLU A N 1
ATOM 1939 C CA . GLU A 1 240 ? -2.914 11.256 -6.382 1.00 74.06 240 GLU A CA 1
ATOM 1940 C C . GLU A 1 240 ? -1.414 11.463 -6.640 1.00 74.06 240 GLU A C 1
ATOM 1942 O O . GLU A 1 240 ? -1.026 11.827 -7.754 1.00 74.06 240 GLU A O 1
ATOM 1947 N N . LEU A 1 241 ? -0.562 11.191 -5.646 1.00 70.19 241 LEU A N 1
ATOM 1948 C CA . LEU A 1 241 ? 0.894 11.284 -5.790 1.00 70.19 241 LEU A CA 1
ATOM 1949 C C . LEU A 1 241 ? 1.413 10.322 -6.864 1.00 70.19 241 LEU A C 1
ATOM 1951 O O . LEU A 1 241 ? 2.121 10.753 -7.771 1.00 70.19 241 LEU A O 1
ATOM 1955 N N . ALA A 1 242 ? 0.979 9.061 -6.850 1.00 63.22 242 ALA A N 1
ATOM 1956 C CA . ALA A 1 242 ? 1.374 8.087 -7.865 1.00 63.22 242 ALA A CA 1
ATOM 1957 C C . ALA A 1 242 ? 0.905 8.491 -9.277 1.00 63.22 242 ALA A C 1
ATOM 1959 O O . ALA A 1 242 ? 1.602 8.255 -10.264 1.00 63.22 242 ALA A O 1
ATOM 1960 N N . GLN A 1 243 ? -0.273 9.113 -9.410 1.00 69.00 243 GLN A N 1
ATOM 1961 C CA . GLN A 1 243 ? -0.740 9.644 -10.695 1.00 69.00 243 GLN A CA 1
ATOM 1962 C C . GLN A 1 243 ? 0.080 10.851 -11.163 1.00 69.00 243 GLN A C 1
ATOM 1964 O O . GLN A 1 243 ? 0.344 10.983 -12.361 1.00 69.00 243 GLN A O 1
ATOM 1969 N N . LYS A 1 244 ? 0.477 11.738 -10.246 1.00 74.56 244 LYS A N 1
ATOM 1970 C CA . LYS A 1 244 ? 1.350 12.877 -10.554 1.00 74.56 244 LYS A CA 1
ATOM 1971 C C . LYS A 1 244 ? 2.727 12.411 -11.016 1.00 74.56 244 LYS A C 1
ATOM 1973 O O . LYS A 1 244 ? 3.167 12.860 -12.068 1.00 74.56 244 LYS A O 1
ATOM 1978 N N . GLU A 1 245 ? 3.326 11.443 -10.327 1.00 69.44 245 GLU A N 1
ATOM 1979 C CA . GLU A 1 245 ? 4.591 10.822 -10.741 1.00 69.44 245 GLU A CA 1
ATOM 1980 C C . GLU A 1 245 ? 4.499 10.199 -12.141 1.00 69.44 245 GLU A C 1
ATOM 1982 O O . GLU A 1 245 ? 5.420 10.340 -12.942 1.00 69.44 245 GLU A O 1
ATOM 1987 N N . ARG A 1 246 ? 3.373 9.550 -12.487 1.00 65.81 246 ARG A N 1
ATOM 1988 C CA . ARG A 1 246 ? 3.142 9.041 -13.854 1.00 65.81 246 ARG A CA 1
ATOM 1989 C C . ARG A 1 246 ? 3.158 10.163 -14.884 1.00 65.81 246 ARG A C 1
ATOM 1991 O O . ARG A 1 246 ? 3.853 10.058 -15.887 1.00 65.81 246 ARG A O 1
ATOM 1998 N N . LYS A 1 247 ? 2.408 11.240 -14.631 1.00 72.25 247 LYS A N 1
ATOM 1999 C CA . LYS A 1 247 ? 2.357 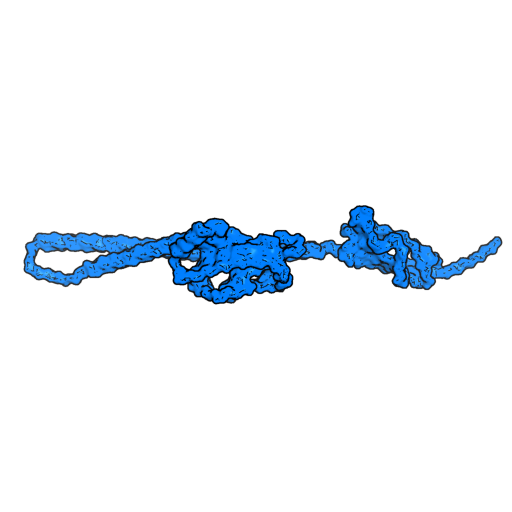12.393 -15.541 1.00 72.25 247 LYS A CA 1
ATOM 2000 C C . LYS A 1 247 ? 3.732 13.026 -15.714 1.00 72.25 247 LYS A C 1
ATOM 2002 O O . LYS A 1 247 ? 4.081 13.409 -16.824 1.00 72.25 247 LYS A O 1
ATOM 2007 N N . GLU A 1 248 ? 4.496 13.127 -14.635 1.00 73.00 248 GLU A N 1
ATOM 2008 C CA . GLU A 1 248 ? 5.855 13.653 -14.663 1.00 73.00 248 GLU A CA 1
ATOM 2009 C C . GLU A 1 248 ? 6.791 12.756 -15.480 1.00 73.00 248 GLU A C 1
ATOM 2011 O O . GLU A 1 248 ? 7.457 13.250 -16.386 1.00 73.00 248 GLU A O 1
ATOM 2016 N N . LYS A 1 249 ? 6.780 11.435 -15.256 1.00 67.81 249 LYS A N 1
ATOM 2017 C CA . LYS A 1 249 ? 7.564 10.486 -16.063 1.00 67.81 249 LYS A CA 1
ATOM 2018 C C . LYS A 1 249 ? 7.182 10.527 -17.543 1.00 67.81 249 LYS A C 1
ATOM 2020 O O . LYS A 1 249 ? 8.068 10.540 -18.392 1.00 67.81 249 LYS A O 1
ATOM 2025 N N . ASP A 1 250 ? 5.892 10.607 -17.864 1.00 70.38 250 ASP A N 1
ATOM 2026 C CA . ASP A 1 250 ? 5.422 10.726 -19.248 1.00 70.38 250 ASP A CA 1
ATOM 2027 C C . ASP A 1 250 ? 5.880 12.040 -19.897 1.00 70.38 250 ASP A C 1
ATOM 2029 O O . ASP A 1 250 ? 6.245 12.059 -21.073 1.00 70.38 250 ASP A O 1
ATOM 2033 N N . LEU A 1 251 ? 5.870 13.146 -19.145 1.00 74.69 251 LEU A N 1
ATOM 2034 C CA . LEU A 1 251 ? 6.396 14.433 -19.601 1.00 74.69 251 LEU A CA 1
ATOM 2035 C C . LEU A 1 251 ? 7.904 14.354 -19.847 1.00 74.69 251 LEU A C 1
ATOM 2037 O O . LEU A 1 251 ? 8.359 14.788 -20.901 1.00 74.69 251 LEU A O 1
ATOM 2041 N N . LEU A 1 252 ? 8.665 13.750 -18.932 1.00 72.38 252 LEU A N 1
ATOM 2042 C CA . LEU A 1 252 ? 10.107 13.547 -19.082 1.00 72.38 252 LEU A CA 1
ATOM 2043 C C . LEU A 1 252 ? 10.436 12.667 -20.294 1.00 72.38 252 LEU A C 1
ATOM 2045 O O . LEU A 1 252 ? 11.291 13.030 -21.096 1.00 72.38 252 LEU A O 1
ATOM 2049 N N . ALA A 1 253 ? 9.712 11.563 -20.491 1.00 68.06 253 ALA A N 1
ATOM 2050 C CA . ALA A 1 253 ? 9.887 10.692 -21.651 1.00 68.06 253 ALA A CA 1
ATOM 2051 C C . ALA A 1 253 ? 9.544 11.402 -22.974 1.00 68.06 253 ALA A C 1
ATOM 2053 O O . ALA A 1 253 ? 10.202 11.182 -23.991 1.00 68.06 253 ALA A O 1
ATOM 2054 N N . LYS A 1 254 ? 8.526 12.274 -22.979 1.00 69.31 254 LYS A N 1
ATOM 2055 C CA . LYS A 1 254 ? 8.187 13.107 -24.145 1.00 69.31 254 LYS A CA 1
ATOM 2056 C C . LYS A 1 254 ? 9.245 14.170 -24.427 1.00 69.31 254 LYS A C 1
ATOM 2058 O O . LYS A 1 254 ? 9.552 14.394 -25.592 1.00 69.31 254 LYS A O 1
ATOM 2063 N N . LEU A 1 255 ? 9.804 14.792 -23.390 1.00 70.44 255 LEU A N 1
ATOM 2064 C CA . LEU A 1 255 ? 10.897 15.756 -23.526 1.00 70.44 255 LEU A CA 1
ATOM 2065 C C . LEU A 1 255 ? 12.165 15.085 -24.071 1.00 70.44 255 LEU A C 1
ATOM 2067 O O . LEU A 1 255 ? 12.786 15.631 -24.974 1.00 70.44 255 LEU A O 1
ATOM 2071 N N . GLN A 1 256 ? 12.496 13.875 -23.608 1.00 62.00 256 GLN A N 1
ATOM 2072 C CA . GLN A 1 256 ? 13.635 13.103 -24.122 1.00 62.00 256 GLN A CA 1
ATOM 2073 C C . GLN A 1 256 ? 13.472 12.668 -25.587 1.00 62.00 256 GLN A C 1
ATOM 2075 O O . GLN A 1 256 ? 14.457 12.572 -26.305 1.00 62.00 256 GLN A O 1
ATOM 2080 N N . LYS A 1 257 ? 12.242 12.429 -26.061 1.00 58.31 257 LYS A N 1
ATOM 2081 C CA . LYS A 1 257 ? 11.970 12.099 -27.475 1.00 58.31 257 LYS A CA 1
ATOM 2082 C C . LYS A 1 257 ? 11.890 13.325 -28.398 1.00 58.31 257 LYS A C 1
ATOM 2084 O O . LYS A 1 257 ? 11.713 13.159 -29.600 1.00 58.31 257 LYS A O 1
ATOM 2089 N N . GLY A 1 258 ? 11.952 14.541 -27.853 1.00 47.06 258 GLY A N 1
ATOM 2090 C CA . GLY A 1 258 ? 11.612 15.782 -28.553 1.00 47.06 258 GLY A CA 1
ATOM 2091 C C . GLY A 1 258 ? 12.760 16.531 -29.238 1.00 47.06 258 GLY A C 1
ATOM 2092 O O . GLY A 1 258 ? 12.505 17.619 -29.744 1.00 47.06 258 GLY A O 1
ATOM 2093 N N . SER A 1 259 ? 13.991 16.011 -29.263 1.00 53.97 259 SER A N 1
ATOM 2094 C CA . SER A 1 259 ? 15.160 16.730 -29.805 1.00 53.97 259 SER A CA 1
ATOM 2095 C C . SER A 1 259 ? 16.004 15.885 -30.764 1.00 53.97 259 SER A C 1
ATOM 2097 O O . SER A 1 259 ? 17.214 15.812 -30.619 1.00 53.97 259 SER A O 1
ATOM 2099 N N . MET A 1 260 ? 15.364 15.227 -31.729 1.00 60.56 260 MET A N 1
ATOM 2100 C CA . MET A 1 260 ? 16.037 14.508 -32.816 1.00 60.56 260 MET A CA 1
ATOM 2101 C C . MET A 1 260 ? 15.868 15.305 -34.115 1.00 60.56 260 MET A C 1
ATOM 2103 O O . MET A 1 260 ? 14.935 15.064 -34.887 1.00 60.56 260 MET A O 1
ATOM 2107 N N . HIS A 1 261 ? 16.694 16.337 -34.303 1.00 71.06 261 HIS A N 1
ATOM 2108 C CA . HIS A 1 261 ? 16.692 17.131 -35.532 1.00 71.06 261 HIS A CA 1
ATOM 2109 C C . HIS A 1 261 ? 17.562 16.425 -36.576 1.00 71.06 261 HIS A C 1
ATOM 2111 O O . HIS A 1 261 ? 18.669 16.029 -36.250 1.00 71.06 261 HIS A O 1
ATOM 2117 N N . PRO A 1 262 ? 17.094 16.238 -37.820 1.00 78.06 262 PRO A N 1
ATOM 2118 C CA . PRO A 1 262 ? 17.899 15.571 -38.831 1.00 78.06 262 PRO A CA 1
ATOM 2119 C C . PRO A 1 262 ? 19.021 16.498 -39.347 1.00 78.06 262 PRO A C 1
ATOM 2121 O O . PRO A 1 262 ? 18.804 17.714 -39.435 1.00 78.06 262 PRO A O 1
ATOM 2124 N N . PRO A 1 263 ? 20.160 15.946 -39.812 1.00 85.12 263 PRO A N 1
ATOM 2125 C CA . PRO A 1 263 ? 21.277 16.725 -40.340 1.00 85.12 263 PRO A CA 1
ATOM 2126 C C . PRO A 1 263 ? 20.881 17.706 -41.441 1.00 85.12 263 PRO A C 1
ATOM 2128 O O . PRO A 1 263 ? 20.072 17.390 -42.319 1.00 85.12 263 PRO A O 1
ATOM 2131 N N . VAL A 1 264 ? 21.519 18.870 -41.485 1.00 88.75 264 VAL A N 1
ATOM 2132 C CA . VAL A 1 264 ? 21.306 19.861 -42.547 1.00 88.75 264 VAL A CA 1
ATOM 2133 C C . VAL A 1 264 ? 22.412 19.745 -43.594 1.00 88.75 264 VAL A C 1
ATOM 2135 O O . VAL A 1 264 ? 23.595 19.792 -43.267 1.00 88.75 264 VAL A O 1
ATOM 2138 N N . ILE A 1 265 ? 22.034 19.618 -44.872 1.00 90.12 265 ILE A N 1
ATOM 2139 C CA . ILE A 1 265 ? 22.964 19.539 -46.012 1.00 90.12 265 ILE A CA 1
ATOM 2140 C C . ILE A 1 265 ? 22.764 20.753 -46.919 1.00 90.12 265 ILE A C 1
ATOM 2142 O O . ILE A 1 265 ? 21.670 20.978 -47.442 1.00 90.12 265 ILE A O 1
ATOM 2146 N N . VAL A 1 266 ? 23.841 21.493 -47.172 1.00 90.56 266 VAL A N 1
ATOM 2147 C CA . VAL A 1 266 ? 23.865 22.636 -48.090 1.00 90.56 266 VAL A CA 1
ATOM 2148 C C . VAL A 1 266 ? 24.910 22.390 -49.172 1.00 90.56 266 VAL A C 1
ATOM 2150 O O . VAL A 1 266 ? 26.080 22.175 -48.870 1.00 90.56 266 VAL A O 1
ATOM 2153 N N . ILE A 1 267 ? 24.503 22.444 -50.440 1.00 90.25 267 ILE A N 1
ATOM 2154 C CA . ILE A 1 267 ? 25.413 22.365 -51.589 1.00 90.25 267 ILE A CA 1
ATOM 2155 C C . ILE A 1 267 ? 25.585 23.772 -52.152 1.00 90.25 267 ILE A C 1
ATOM 2157 O O . ILE A 1 267 ? 24.599 24.436 -52.458 1.00 90.25 267 ILE A O 1
ATOM 2161 N N . ALA A 1 268 ? 26.832 24.227 -52.237 1.00 88.62 268 ALA A N 1
ATOM 2162 C CA . ALA A 1 268 ? 27.196 25.550 -52.730 1.00 88.62 268 ALA A CA 1
ATOM 2163 C C . ALA A 1 268 ? 27.492 25.544 -54.236 1.00 88.62 268 ALA A C 1
ATOM 2165 O O . ALA A 1 268 ? 27.271 26.545 -54.908 1.00 88.62 268 ALA A O 1
ATOM 2166 N N . SER A 1 269 ? 28.015 24.438 -54.770 1.00 87.94 269 SER A N 1
ATOM 2167 C CA . SER A 1 269 ? 28.283 24.280 -56.198 1.00 87.94 269 SER A CA 1
ATOM 2168 C C . SER A 1 269 ? 28.347 22.795 -56.555 1.00 87.94 269 SER A C 1
ATOM 2170 O O . SER A 1 269 ? 28.881 22.017 -55.760 1.00 87.94 269 SER A O 1
ATOM 2172 N N . PRO A 1 270 ? 27.853 22.374 -57.725 1.00 85.94 270 PRO A N 1
ATOM 2173 C CA . PRO A 1 270 ? 27.170 23.181 -58.739 1.00 85.94 270 PRO A CA 1
ATOM 2174 C C . PRO A 1 270 ? 25.717 23.494 -58.358 1.00 85.94 270 PRO A C 1
ATOM 2176 O O . PRO A 1 270 ? 25.159 22.899 -57.435 1.00 85.94 270 PRO A O 1
ATOM 2179 N N . GLU A 1 271 ? 25.113 24.443 -59.070 1.00 87.56 271 GLU A N 1
ATOM 2180 C CA . GLU A 1 271 ? 23.683 24.728 -58.946 1.00 87.56 271 GLU A CA 1
ATOM 2181 C C . GLU A 1 271 ? 22.857 23.578 -59.540 1.00 87.56 271 GLU A C 1
ATOM 2183 O O . GLU A 1 271 ? 23.240 22.962 -60.540 1.00 87.56 271 GLU A O 1
ATOM 2188 N N . ASP A 1 272 ? 21.726 23.278 -58.904 1.00 89.12 272 ASP A N 1
ATOM 2189 C CA . ASP A 1 272 ? 20.791 22.256 -59.375 1.00 89.12 272 ASP A CA 1
ATOM 2190 C C . ASP A 1 272 ? 20.170 22.682 -60.714 1.00 89.12 272 ASP A C 1
ATOM 2192 O O . ASP A 1 272 ? 19.655 23.791 -60.841 1.00 89.12 272 ASP A O 1
ATOM 2196 N N . GLY A 1 273 ? 20.245 21.807 -61.714 1.00 85.38 273 GLY A N 1
ATOM 2197 C CA . GLY A 1 273 ? 19.823 22.062 -63.091 1.00 85.38 273 GLY A CA 1
ATOM 2198 C C . GLY A 1 273 ? 20.866 22.764 -63.967 1.00 85.38 273 GLY A C 1
ATOM 2199 O O . GLY A 1 273 ? 20.547 23.128 -65.095 1.00 85.38 273 GLY A O 1
ATOM 2200 N N . SER A 1 274 ? 22.096 22.973 -63.483 1.00 87.00 274 SER A N 1
ATOM 2201 C CA . SER A 1 274 ? 23.141 23.639 -64.271 1.00 87.00 274 SER A CA 1
ATOM 2202 C C . SER A 1 274 ? 23.614 22.814 -65.476 1.00 87.00 274 SER A C 1
ATOM 2204 O O . SER A 1 274 ? 23.695 21.582 -65.434 1.00 87.00 274 SER A O 1
ATOM 2206 N N . GLU A 1 275 ? 23.958 23.522 -66.552 1.00 87.25 275 GLU A N 1
ATOM 2207 C CA . GLU A 1 275 ? 24.600 22.967 -67.744 1.00 87.25 275 GLU A CA 1
ATOM 2208 C C . GLU A 1 275 ? 26.114 23.185 -67.667 1.00 87.25 275 GLU A C 1
ATOM 2210 O O . GLU A 1 275 ? 26.584 24.296 -67.406 1.00 87.25 275 GLU A O 1
ATOM 2215 N N . VAL A 1 276 ? 26.892 22.127 -67.882 1.00 87.38 276 VAL A N 1
ATOM 2216 C CA . VAL A 1 276 ? 28.356 22.166 -67.804 1.00 87.38 276 VAL A CA 1
ATOM 2217 C C . VAL A 1 276 ? 28.979 21.508 -69.025 1.00 87.38 276 VAL A C 1
ATOM 2219 O O . VAL A 1 276 ? 28.519 20.471 -69.490 1.00 87.38 276 VAL A O 1
ATOM 2222 N N . GLU A 1 277 ? 30.061 22.092 -69.530 1.00 84.75 277 GLU A N 1
ATOM 2223 C CA . GLU A 1 277 ? 30.814 21.524 -70.660 1.00 84.75 277 GLU A CA 1
ATOM 2224 C C . GLU A 1 277 ? 31.948 20.592 -70.207 1.00 84.75 277 GLU A C 1
ATOM 2226 O O . GLU A 1 277 ? 32.498 19.821 -70.990 1.00 84.75 277 GLU A O 1
ATOM 2231 N N . ALA A 1 278 ? 32.329 20.670 -68.930 1.00 82.69 278 ALA A N 1
ATOM 2232 C CA . ALA A 1 278 ? 33.457 19.934 -68.379 1.00 82.69 278 ALA A CA 1
ATOM 2233 C C . ALA A 1 278 ? 33.064 18.515 -67.940 1.00 82.69 278 ALA A C 1
ATOM 2235 O O . ALA A 1 278 ? 32.107 18.338 -67.190 1.00 82.69 278 ALA A O 1
ATOM 2236 N N . ASP A 1 279 ? 33.888 17.529 -68.302 1.00 84.81 279 ASP A N 1
ATOM 2237 C CA . ASP A 1 279 ? 33.721 16.120 -67.901 1.00 84.81 279 ASP A CA 1
ATOM 2238 C C . ASP A 1 279 ? 33.914 15.891 -66.392 1.00 84.81 279 ASP A C 1
ATOM 2240 O O . ASP A 1 279 ? 33.497 14.873 -65.840 1.00 84.81 279 ASP A O 1
ATOM 2244 N N . ILE A 1 280 ? 34.608 16.814 -65.716 1.00 87.00 280 ILE A N 1
ATOM 2245 C CA . ILE A 1 280 ? 34.886 16.756 -64.281 1.00 87.00 280 ILE A CA 1
ATOM 2246 C C . ILE A 1 280 ? 34.529 18.096 -63.657 1.00 87.00 280 ILE A C 1
ATOM 2248 O O . ILE A 1 280 ? 35.084 19.134 -64.019 1.00 87.00 280 ILE A O 1
ATOM 2252 N N . ILE A 1 281 ? 33.669 18.048 -62.649 1.00 89.44 281 ILE A N 1
ATOM 2253 C CA . ILE A 1 281 ? 33.237 19.214 -61.882 1.00 89.44 281 ILE A CA 1
ATOM 2254 C C . ILE A 1 281 ? 33.642 19.089 -60.412 1.00 89.44 281 ILE A C 1
ATOM 2256 O O . ILE A 1 281 ? 33.917 17.997 -59.906 1.00 89.44 281 ILE A O 1
ATOM 2260 N N . ARG A 1 282 ? 33.684 20.221 -59.706 1.00 90.31 282 ARG A N 1
ATOM 2261 C CA . ARG A 1 282 ? 33.912 20.261 -58.257 1.00 90.31 282 ARG A CA 1
ATOM 2262 C C . ARG A 1 282 ? 32.571 20.391 -57.543 1.00 90.31 282 ARG A C 1
ATOM 2264 O O . ARG A 1 282 ? 31.883 21.386 -57.733 1.00 90.31 282 ARG A O 1
ATOM 2271 N N . LEU A 1 283 ? 32.248 19.418 -56.698 1.00 89.56 283 LEU A N 1
ATOM 2272 C CA . LEU A 1 283 ? 31.141 19.499 -55.752 1.00 89.56 283 LEU A CA 1
ATOM 2273 C C . LEU A 1 283 ? 31.643 20.153 -54.464 1.00 89.56 283 LEU A C 1
ATOM 2275 O O . LEU A 1 283 ? 32.571 19.638 -53.833 1.00 89.56 283 LEU A O 1
ATOM 2279 N N . SER A 1 284 ? 31.032 21.271 -54.080 1.00 89.75 284 SER A N 1
ATOM 2280 C CA . SER A 1 284 ? 31.296 21.965 -52.823 1.00 89.75 284 SER A CA 1
ATOM 2281 C C . SER A 1 284 ? 30.031 22.108 -51.984 1.00 89.75 284 SER A C 1
ATOM 2283 O O . SER A 1 284 ? 28.955 22.427 -52.489 1.00 89.75 284 SER A O 1
ATOM 2285 N N . GLY A 1 285 ? 30.145 21.877 -50.680 1.00 89.12 285 GLY A N 1
ATOM 2286 C CA . GLY A 1 285 ? 29.011 21.929 -49.762 1.00 89.12 285 GLY A CA 1
ATOM 2287 C C . GLY A 1 285 ? 29.407 21.690 -48.312 1.00 89.12 285 GLY A C 1
ATOM 2288 O O . GLY A 1 285 ? 30.583 21.526 -47.995 1.00 89.12 285 GLY A O 1
ATOM 2289 N N . VAL A 1 286 ? 28.417 21.683 -47.428 1.00 90.38 286 VAL A N 1
ATOM 2290 C CA . VAL A 1 286 ? 28.577 21.482 -45.987 1.00 90.38 286 VAL A CA 1
ATOM 2291 C C . VAL A 1 286 ? 27.427 20.624 -45.470 1.00 90.38 286 VAL A C 1
ATOM 2293 O O . VAL A 1 286 ? 26.275 20.853 -45.836 1.00 90.38 286 VAL A O 1
ATOM 2296 N N . ALA A 1 287 ? 27.745 19.663 -44.605 1.00 88.62 287 ALA A N 1
ATOM 2297 C CA . ALA A 1 287 ? 26.774 18.970 -43.764 1.00 88.62 287 ALA A CA 1
ATOM 2298 C C . ALA A 1 287 ? 27.022 19.334 -42.293 1.00 88.62 287 ALA A C 1
ATOM 2300 O O . ALA A 1 287 ? 28.182 19.372 -41.869 1.00 88.62 287 ALA A O 1
ATOM 2301 N N . GLU A 1 288 ? 25.961 19.615 -41.535 1.00 87.19 288 GLU A N 1
ATOM 2302 C CA . GLU A 1 288 ? 26.034 20.003 -40.121 1.00 87.19 288 GLU A CA 1
ATOM 2303 C C . GLU A 1 288 ? 24.918 19.358 -39.293 1.00 87.19 288 GLU A C 1
ATOM 2305 O O . GLU A 1 288 ? 23.792 19.219 -39.773 1.00 87.19 288 GLU A O 1
ATOM 2310 N N . ASP A 1 289 ? 25.260 18.972 -38.065 1.00 86.12 289 ASP A N 1
ATOM 2311 C CA . ASP A 1 289 ? 24.367 18.349 -37.089 1.00 86.12 289 ASP A CA 1
ATOM 2312 C C . ASP A 1 289 ? 24.759 18.746 -35.650 1.00 86.12 289 ASP A C 1
ATOM 2314 O O . ASP A 1 289 ? 25.939 18.995 -35.363 1.00 86.12 289 ASP A O 1
ATOM 2318 N N . ASP A 1 290 ? 23.782 18.850 -34.748 1.00 80.38 290 ASP A N 1
ATOM 2319 C CA . ASP A 1 290 ? 23.993 19.272 -33.362 1.00 80.38 290 ASP A CA 1
ATOM 2320 C C . ASP A 1 290 ? 24.591 18.170 -32.476 1.00 80.38 290 ASP A C 1
ATOM 2322 O O . ASP A 1 290 ? 25.406 18.498 -31.601 1.00 80.38 290 ASP A O 1
ATOM 2326 N N . GLU A 1 291 ? 24.294 16.898 -32.740 1.00 76.50 291 GLU A N 1
ATOM 2327 C CA . GLU A 1 291 ? 24.822 15.733 -32.015 1.00 76.50 291 GLU A CA 1
ATOM 2328 C C . GLU A 1 291 ? 26.088 15.160 -32.682 1.00 76.50 291 GLU A C 1
ATOM 2330 O O . GLU A 1 291 ? 27.059 14.803 -32.002 1.00 76.50 291 GLU A O 1
ATOM 2335 N N . GLY A 1 292 ? 26.162 15.217 -34.014 1.00 81.00 292 GLY A N 1
ATOM 2336 C CA . GLY A 1 292 ? 27.355 14.914 -34.805 1.00 81.00 292 GLY A CA 1
ATOM 2337 C C . GLY A 1 292 ? 27.107 13.911 -35.931 1.00 81.00 292 GLY A C 1
ATOM 2338 O O . GLY A 1 292 ? 26.179 13.116 -35.898 1.00 81.00 292 GLY A O 1
ATOM 2339 N N . LEU A 1 293 ? 27.971 13.926 -36.948 1.00 83.00 293 LEU A N 1
ATOM 2340 C CA . LEU A 1 293 ? 27.786 13.157 -38.183 1.00 83.00 293 LEU A CA 1
ATOM 2341 C C . LEU A 1 293 ? 28.542 11.819 -38.151 1.00 83.00 293 LEU A C 1
ATOM 2343 O O . LEU A 1 293 ? 29.773 11.795 -38.133 1.00 83.00 293 LEU A O 1
ATOM 2347 N N . GLU A 1 294 ? 27.813 10.703 -38.220 1.00 82.81 294 GLU A N 1
ATOM 2348 C CA . GLU A 1 294 ? 28.369 9.345 -38.314 1.00 82.81 294 GLU A CA 1
ATOM 2349 C C . GLU A 1 294 ? 28.907 9.043 -39.722 1.00 82.81 294 GLU A C 1
ATOM 2351 O O . GLU A 1 294 ? 29.971 8.425 -39.888 1.00 82.81 294 GLU A O 1
ATOM 2356 N N . ALA A 1 295 ? 28.177 9.482 -40.753 1.00 82.00 295 ALA A N 1
ATOM 2357 C CA . ALA A 1 295 ? 28.502 9.175 -42.141 1.00 82.00 295 ALA A CA 1
ATOM 2358 C C . ALA A 1 295 ? 28.058 10.260 -43.130 1.00 82.00 295 ALA A C 1
ATOM 2360 O O . ALA A 1 295 ? 26.983 10.848 -43.007 1.00 82.00 295 ALA A O 1
ATOM 2361 N N . LEU A 1 296 ? 28.866 10.440 -44.177 1.00 86.19 296 LEU A N 1
ATOM 2362 C CA . LEU A 1 296 ? 28.554 11.251 -45.349 1.00 86.19 296 LEU A CA 1
ATOM 2363 C C . LEU A 1 296 ? 28.790 10.418 -46.619 1.00 86.19 296 LEU A C 1
ATOM 2365 O O . LEU A 1 296 ? 29.915 10.028 -46.924 1.00 86.19 296 LEU A O 1
ATOM 2369 N N . GLU A 1 297 ? 27.727 10.143 -47.369 1.00 88.38 297 GLU A N 1
ATOM 2370 C CA . GLU A 1 297 ? 27.757 9.322 -48.582 1.00 88.38 297 GLU A CA 1
ATOM 2371 C C . GLU A 1 297 ? 27.370 10.169 -49.806 1.00 88.38 297 GLU A C 1
ATOM 2373 O O . GLU A 1 297 ? 26.346 10.852 -49.806 1.00 88.38 297 GLU A O 1
ATOM 2378 N N . ILE A 1 298 ? 28.176 10.113 -50.872 1.00 89.06 298 ILE A N 1
ATOM 2379 C CA . ILE A 1 298 ? 27.928 10.836 -52.129 1.00 89.06 298 ILE A CA 1
ATOM 2380 C C . ILE A 1 298 ? 27.744 9.816 -53.247 1.00 89.06 298 ILE A C 1
ATOM 2382 O O . ILE A 1 298 ? 28.613 8.977 -53.473 1.00 89.06 298 ILE A O 1
ATOM 2386 N N . PHE A 1 299 ? 26.631 9.894 -53.965 1.00 89.56 299 PHE A N 1
ATOM 2387 C CA . PHE A 1 299 ? 26.314 9.029 -55.094 1.00 89.56 299 PHE A CA 1
ATOM 2388 C C . PHE A 1 299 ? 26.224 9.852 -56.374 1.00 89.56 299 PHE A C 1
ATOM 2390 O O . PHE A 1 299 ? 25.616 10.918 -56.378 1.00 89.56 299 PHE A O 1
ATOM 2397 N N . VAL A 1 300 ? 26.775 9.323 -57.462 1.00 89.56 300 VAL A N 1
ATOM 2398 C CA . VAL A 1 300 ? 26.723 9.910 -58.806 1.00 89.56 300 VAL A CA 1
ATOM 2399 C C . VAL A 1 300 ? 26.136 8.857 -59.734 1.00 89.56 300 VAL A C 1
ATOM 2401 O O . VAL A 1 300 ? 26.661 7.746 -59.810 1.00 89.56 300 VAL A O 1
ATOM 2404 N N . ASN A 1 301 ? 25.000 9.153 -60.364 1.00 88.62 301 ASN A N 1
ATOM 2405 C CA . ASN A 1 301 ? 24.231 8.215 -61.196 1.00 88.62 301 ASN A CA 1
ATOM 2406 C C . ASN A 1 301 ? 23.994 6.863 -60.489 1.00 88.62 301 ASN A C 1
ATOM 2408 O O . ASN A 1 301 ? 24.128 5.787 -61.067 1.00 88.62 301 ASN A O 1
ATOM 2412 N N . GLY A 1 302 ? 23.710 6.917 -59.181 1.00 83.75 302 GLY A N 1
ATOM 2413 C CA . GLY A 1 302 ? 23.488 5.742 -58.329 1.00 83.75 302 GLY A CA 1
ATOM 2414 C C . GLY A 1 302 ? 24.753 5.011 -57.857 1.00 83.75 302 GLY A C 1
ATOM 2415 O O . GLY A 1 302 ? 24.650 4.123 -57.011 1.00 83.75 302 GLY A O 1
ATOM 2416 N N . LYS A 1 303 ? 25.949 5.388 -58.327 1.00 86.81 303 LYS A N 1
ATOM 2417 C CA . LYS A 1 303 ? 27.229 4.795 -57.906 1.00 86.81 303 LYS A CA 1
ATOM 2418 C C . LYS A 1 303 ? 27.822 5.586 -56.740 1.00 86.81 303 LYS A C 1
ATOM 2420 O O . LYS A 1 303 ? 27.968 6.801 -56.829 1.00 86.81 303 LYS A O 1
ATOM 2425 N N . LEU A 1 304 ? 28.176 4.902 -55.650 1.00 84.44 304 LEU A N 1
ATOM 2426 C CA . LEU A 1 304 ? 28.831 5.524 -54.495 1.00 84.44 304 LEU A CA 1
ATOM 2427 C C . LEU A 1 304 ? 30.241 5.999 -54.879 1.00 84.44 304 LEU A C 1
ATOM 2429 O O . LEU A 1 304 ? 31.070 5.205 -55.331 1.00 84.44 304 LEU A O 1
ATOM 2433 N N . LEU A 1 305 ? 30.517 7.282 -54.663 1.00 83.69 305 LEU A N 1
ATOM 2434 C CA . LEU A 1 305 ? 31.838 7.865 -54.835 1.00 83.69 305 LEU A CA 1
ATOM 2435 C C . LEU A 1 305 ? 32.729 7.426 -53.667 1.00 83.69 305 LEU A C 1
ATOM 2437 O O . LEU A 1 305 ? 32.366 7.582 -52.501 1.00 83.69 305 LEU A O 1
ATOM 2441 N N . LYS A 1 306 ? 33.907 6.869 -53.965 1.00 70.56 306 LYS A N 1
ATOM 2442 C CA . LYS A 1 306 ? 34.906 6.541 -52.938 1.00 70.56 306 LYS A CA 1
ATOM 2443 C C . LYS A 1 306 ? 35.571 7.832 -52.458 1.00 70.56 306 LYS A C 1
ATOM 2445 O O . LYS A 1 306 ? 36.579 8.250 -53.020 1.00 70.56 306 LYS A O 1
ATOM 2450 N N . THR A 1 307 ? 34.987 8.466 -51.449 1.00 65.25 307 THR A N 1
ATOM 2451 C CA . THR A 1 307 ? 35.529 9.671 -50.811 1.00 65.25 307 THR A CA 1
ATOM 2452 C C . THR A 1 307 ? 36.544 9.309 -49.725 1.00 65.25 307 THR A C 1
ATOM 2454 O O . THR A 1 307 ? 36.556 8.192 -49.201 1.00 65.25 307 THR A O 1
ATOM 2457 N N . LYS A 1 308 ? 37.407 10.266 -49.354 1.00 58.62 308 LYS A N 1
ATOM 2458 C CA . LYS A 1 308 ? 38.290 10.118 -48.177 1.00 58.62 308 LYS A CA 1
ATOM 2459 C C . LYS A 1 308 ? 37.504 10.123 -46.858 1.00 58.62 308 LYS A C 1
ATOM 2461 O O . LYS A 1 308 ? 37.992 9.595 -45.867 1.00 58.62 308 LYS A O 1
ATOM 2466 N N . ALA A 1 309 ? 36.297 10.688 -46.873 1.00 55.56 309 ALA A N 1
ATOM 2467 C CA . ALA A 1 309 ? 35.355 10.774 -45.759 1.00 55.56 309 ALA A CA 1
ATOM 2468 C C . ALA A 1 309 ? 34.272 9.672 -45.819 1.00 55.56 309 ALA A C 1
ATOM 2470 O O . ALA A 1 309 ? 33.095 9.937 -45.586 1.00 55.56 309 ALA A O 1
ATOM 2471 N N . GLY A 1 310 ? 34.652 8.445 -46.196 1.00 55.88 310 GLY A N 1
ATOM 2472 C CA . GLY A 1 310 ? 33.754 7.286 -46.164 1.00 55.88 310 GLY A CA 1
ATOM 2473 C C . GLY A 1 310 ? 33.348 6.879 -44.737 1.00 55.88 310 GLY A C 1
ATOM 2474 O O . GLY A 1 310 ? 33.893 7.393 -43.764 1.00 55.88 310 GLY A O 1
ATOM 2475 N N . ARG A 1 311 ? 32.380 5.949 -44.630 1.00 51.19 311 ARG A N 1
ATOM 2476 C CA . ARG A 1 311 ? 31.779 5.445 -43.370 1.00 51.19 311 ARG A CA 1
ATOM 2477 C C . ARG A 1 311 ? 32.774 5.338 -42.207 1.00 51.19 311 ARG A C 1
ATOM 2479 O O . ARG A 1 311 ? 33.801 4.676 -42.350 1.00 51.19 311 ARG A O 1
ATOM 2486 N N . GLY A 1 312 ? 32.388 5.879 -41.049 1.00 55.34 312 GLY A N 1
ATOM 2487 C CA . GLY A 1 312 ? 33.173 5.823 -39.813 1.00 55.34 312 GLY A CA 1
ATOM 2488 C C . GLY A 1 312 ? 33.963 7.104 -39.555 1.00 55.34 312 GLY A C 1
ATOM 2489 O O . GLY A 1 312 ? 35.186 7.065 -39.431 1.00 55.34 312 GLY A O 1
ATOM 2490 N N . LEU A 1 313 ? 33.268 8.242 -39.477 1.00 60.19 313 LEU A N 1
ATOM 2491 C CA . LEU A 1 313 ? 33.875 9.549 -39.224 1.00 60.19 313 LEU A CA 1
ATOM 2492 C C . LEU A 1 313 ? 34.134 9.744 -37.727 1.00 60.19 313 LEU A C 1
ATOM 2494 O O . LEU A 1 313 ? 33.421 10.466 -37.042 1.00 60.19 313 LEU A O 1
ATOM 2498 N N . ILE A 1 314 ? 35.151 9.069 -37.204 1.00 54.69 314 ILE A N 1
ATOM 2499 C CA . ILE A 1 314 ? 35.562 9.204 -35.806 1.00 54.69 314 ILE A CA 1
ATOM 2500 C C . ILE A 1 314 ? 36.828 10.061 -35.773 1.00 54.69 314 ILE A C 1
ATOM 2502 O O . ILE A 1 314 ? 37.862 9.668 -36.313 1.00 54.69 314 ILE A O 1
ATOM 2506 N N . ASP A 1 315 ? 36.752 11.242 -35.156 1.00 56.16 315 ASP A N 1
ATOM 2507 C CA . ASP A 1 315 ? 37.933 12.083 -34.934 1.00 56.16 315 ASP A CA 1
ATOM 2508 C C . ASP A 1 315 ? 38.911 11.390 -33.958 1.00 56.16 315 ASP A C 1
ATOM 2510 O O . ASP A 1 315 ? 38.526 10.497 -33.203 1.00 56.16 315 ASP A O 1
ATOM 2514 N N . VAL A 1 316 ? 40.172 11.827 -33.896 1.00 53.75 316 VAL A N 1
ATOM 2515 C CA . VAL A 1 316 ? 41.267 11.246 -33.079 1.00 53.75 316 VAL A CA 1
ATOM 2516 C C . VAL A 1 316 ? 40.915 11.150 -31.576 1.00 53.75 316 VAL A C 1
ATOM 2518 O O . VAL A 1 316 ? 41.561 10.432 -30.817 1.00 53.75 316 VAL A O 1
ATOM 2521 N N . LYS A 1 317 ? 39.856 11.847 -31.138 1.00 55.12 317 LYS A N 1
ATOM 2522 C CA . LYS A 1 317 ? 39.298 11.845 -29.773 1.00 55.12 317 LYS A CA 1
ATOM 2523 C C . LYS A 1 317 ? 38.047 10.969 -29.578 1.00 55.12 317 LYS A C 1
ATOM 2525 O O . LYS A 1 317 ? 37.429 11.059 -28.520 1.00 55.12 317 LYS A O 1
ATOM 2530 N N . GLY A 1 318 ? 37.643 10.163 -30.559 1.00 60.31 318 GLY A N 1
ATOM 2531 C CA . GLY A 1 318 ? 36.490 9.265 -30.431 1.00 60.31 318 GLY A CA 1
ATOM 2532 C C . GLY A 1 318 ? 35.118 9.943 -30.558 1.00 60.31 318 GLY A C 1
ATOM 2533 O O . GLY A 1 318 ? 34.135 9.379 -30.091 1.00 60.31 318 GLY A O 1
ATOM 2534 N N . LYS A 1 319 ? 35.036 11.153 -31.135 1.00 69.25 319 LYS A N 1
ATOM 2535 C CA . LYS A 1 319 ? 33.778 11.903 -31.320 1.00 69.25 319 LYS A CA 1
ATOM 2536 C C . LYS A 1 319 ? 33.442 12.083 -32.798 1.00 69.25 319 LYS A C 1
ATOM 2538 O O . LYS A 1 319 ? 34.351 12.270 -33.608 1.00 69.25 319 LYS A O 1
ATOM 2543 N N . TYR A 1 320 ? 32.147 12.080 -33.112 1.00 77.75 320 TYR A N 1
ATOM 2544 C CA . TYR A 1 320 ? 31.644 12.422 -34.439 1.00 77.75 320 TYR A CA 1
ATOM 2545 C C . TYR A 1 320 ? 31.806 13.928 -34.708 1.00 77.75 320 TYR A C 1
ATOM 2547 O O . TYR A 1 320 ? 31.540 14.747 -33.819 1.00 77.75 320 TYR A O 1
ATOM 2555 N N . PRO A 1 321 ? 32.273 14.332 -35.900 1.00 82.38 321 PRO A N 1
ATOM 2556 C CA . PRO A 1 321 ? 32.385 15.737 -36.259 1.00 82.38 321 PRO A CA 1
ATOM 2557 C C . PRO A 1 321 ? 30.994 16.351 -36.452 1.00 82.38 321 PRO A C 1
ATOM 2559 O O . PRO A 1 321 ? 30.171 15.824 -37.193 1.00 82.38 321 PRO A O 1
ATOM 2562 N N . LYS A 1 322 ? 30.750 17.511 -35.836 1.00 84.62 322 LYS A N 1
ATOM 2563 C CA . LYS A 1 322 ? 29.487 18.257 -36.001 1.00 84.62 322 LYS A CA 1
ATOM 2564 C C . LYS A 1 322 ? 29.318 18.880 -37.382 1.00 84.62 322 LYS A C 1
ATOM 2566 O O . LYS A 1 322 ? 28.205 19.121 -37.817 1.00 84.62 322 LYS A O 1
ATOM 2571 N N . ARG A 1 323 ? 30.428 19.153 -38.073 1.00 85.56 323 ARG A N 1
ATOM 2572 C CA . ARG A 1 323 ? 30.439 19.807 -39.383 1.00 85.56 323 ARG A CA 1
ATOM 2573 C C . ARG A 1 323 ? 31.437 19.134 -40.308 1.00 85.56 323 ARG A C 1
ATOM 2575 O O . ARG A 1 323 ? 32.596 18.946 -39.939 1.00 85.56 323 ARG A O 1
ATOM 2582 N N . LEU A 1 324 ? 30.996 18.832 -41.522 1.00 85.88 324 LEU A N 1
ATOM 2583 C CA . LEU A 1 324 ? 31.814 18.244 -42.575 1.00 85.88 324 LEU A CA 1
ATOM 2584 C C . LEU A 1 324 ? 31.754 19.104 -43.827 1.00 85.88 324 LEU A C 1
ATOM 2586 O O . LEU A 1 324 ? 30.678 19.420 -44.332 1.00 85.88 324 LEU A O 1
ATOM 2590 N N . ASN A 1 325 ? 32.930 19.441 -44.347 1.00 86.19 325 ASN A N 1
ATOM 2591 C CA . ASN A 1 325 ? 33.049 20.111 -45.632 1.00 86.19 325 ASN A CA 1
ATOM 2592 C C . ASN A 1 325 ? 33.070 19.064 -46.747 1.00 86.19 325 ASN A C 1
ATOM 2594 O O . ASN A 1 325 ? 33.813 18.084 -46.686 1.00 86.19 325 ASN A O 1
ATOM 2598 N N . ILE A 1 326 ? 32.270 19.308 -47.775 1.00 87.81 326 ILE A N 1
ATOM 2599 C CA . ILE A 1 326 ? 32.201 18.516 -48.995 1.00 87.81 326 ILE A CA 1
ATOM 2600 C C . ILE A 1 326 ? 33.066 19.231 -50.023 1.00 87.81 326 ILE A C 1
ATOM 2602 O O . ILE A 1 326 ? 32.751 20.355 -50.403 1.00 87.81 326 ILE A O 1
ATOM 2606 N N . GLU A 1 327 ? 34.150 18.597 -50.462 1.00 87.81 327 GLU A N 1
ATOM 2607 C CA . GLU A 1 327 ? 35.006 19.101 -51.538 1.00 87.81 327 GLU A CA 1
ATOM 2608 C C . GLU A 1 327 ? 35.500 17.941 -52.405 1.00 87.81 327 GLU A C 1
ATOM 2610 O O . GLU A 1 327 ? 36.634 17.481 -52.279 1.00 87.81 327 GLU A O 1
ATOM 2615 N N . GLU A 1 328 ? 34.636 17.454 -53.292 1.00 87.31 328 GLU A N 1
ATOM 2616 C CA . GLU A 1 328 ? 34.909 16.257 -54.091 1.00 87.31 328 GLU A CA 1
ATOM 2617 C C . GLU A 1 328 ? 34.895 16.567 -55.589 1.00 87.31 328 GLU A C 1
ATOM 2619 O O . GLU A 1 328 ? 34.176 17.449 -56.064 1.00 87.31 328 GLU A O 1
ATOM 2624 N N . ARG A 1 329 ? 35.722 15.848 -56.353 1.00 88.19 329 ARG A N 1
ATOM 2625 C CA . ARG A 1 329 ? 35.743 15.936 -57.820 1.00 88.19 329 ARG A CA 1
ATOM 2626 C C . ARG A 1 329 ? 34.883 14.825 -58.397 1.00 88.19 329 ARG A C 1
ATOM 2628 O O . ARG A 1 329 ? 35.112 13.656 -58.097 1.00 88.19 329 ARG A O 1
ATOM 2635 N N . ILE A 1 330 ? 33.919 15.197 -59.228 1.00 88.88 330 ILE A N 1
ATOM 2636 C CA . ILE A 1 330 ? 32.916 14.283 -59.766 1.00 88.88 330 ILE A CA 1
ATOM 2637 C C . ILE A 1 330 ? 33.043 14.235 -61.280 1.00 88.88 330 ILE A C 1
ATOM 2639 O O . ILE A 1 330 ? 33.002 15.271 -61.938 1.00 88.88 330 ILE A O 1
ATOM 2643 N N . SER A 1 331 ? 33.203 13.024 -61.807 1.00 88.25 331 SER A N 1
ATOM 2644 C CA . SER A 1 331 ? 33.133 12.752 -63.240 1.00 88.25 331 SER A CA 1
ATOM 2645 C C . SER A 1 331 ? 31.677 12.638 -63.677 1.00 88.25 331 SER A C 1
ATOM 2647 O O . SER A 1 331 ? 30.897 11.942 -63.025 1.00 88.25 331 SER A O 1
ATOM 2649 N N . LEU A 1 332 ? 31.338 13.306 -64.773 1.00 87.75 332 LEU A N 1
ATOM 2650 C CA . LEU A 1 332 ? 30.008 13.308 -65.368 1.00 87.75 332 LEU A CA 1
ATOM 2651 C C . LEU A 1 332 ? 29.976 12.395 -66.600 1.00 87.75 332 LEU A C 1
ATOM 2653 O O . LEU A 1 332 ? 30.959 12.264 -67.327 1.00 87.75 332 LEU A O 1
ATOM 2657 N N . GLU A 1 333 ? 28.843 11.736 -66.810 1.00 87.94 333 GLU A N 1
ATOM 2658 C CA . GLU A 1 333 ? 28.508 11.037 -68.050 1.00 87.94 333 GLU A CA 1
ATOM 2659 C C . GLU A 1 333 ? 27.792 12.021 -68.996 1.00 87.94 333 GLU A C 1
ATOM 2661 O O . GLU A 1 333 ? 27.228 13.017 -68.550 1.00 87.94 333 GLU A O 1
ATOM 2666 N N . LYS A 1 334 ? 27.795 11.773 -70.310 1.00 85.50 334 LYS A N 1
ATOM 2667 C CA . LYS A 1 334 ? 27.120 12.677 -71.258 1.00 85.50 334 LYS A CA 1
ATOM 2668 C C . LYS A 1 334 ? 25.621 12.762 -70.958 1.00 85.50 334 LYS A C 1
ATOM 2670 O O . LYS A 1 334 ? 24.969 11.728 -70.809 1.00 85.50 334 LYS A O 1
ATOM 2675 N N . GLY A 1 335 ? 25.066 13.974 -70.967 1.00 85.75 335 GLY A N 1
ATOM 2676 C CA . GLY A 1 335 ? 23.648 14.209 -70.699 1.00 85.75 335 GLY A CA 1
ATOM 2677 C C . GLY A 1 335 ? 23.339 14.425 -69.216 1.00 85.75 335 GLY A C 1
ATOM 2678 O O . GLY A 1 335 ? 24.073 15.115 -68.512 1.00 85.75 335 GLY A O 1
ATOM 2679 N N . GLU A 1 336 ? 22.203 13.910 -68.749 1.00 90.25 336 GLU A N 1
ATOM 2680 C CA . GLU A 1 336 ? 21.722 14.130 -67.381 1.00 90.25 336 GLU A CA 1
ATOM 2681 C C . GLU A 1 336 ? 22.493 13.283 -66.360 1.00 90.25 336 GLU A C 1
ATOM 2683 O O . GLU A 1 336 ? 22.559 12.059 -66.459 1.00 90.25 336 GLU A O 1
ATOM 2688 N N . ASN A 1 337 ? 23.032 13.946 -65.340 1.00 89.44 337 ASN A N 1
ATOM 2689 C CA . ASN A 1 337 ? 23.702 13.332 -64.206 1.00 89.44 337 ASN A CA 1
ATOM 2690 C C . ASN A 1 337 ? 22.969 13.674 -62.919 1.00 89.44 337 ASN A C 1
ATOM 2692 O O . ASN A 1 337 ? 22.664 14.834 -62.650 1.00 89.44 337 ASN A O 1
ATOM 2696 N N . VAL A 1 338 ? 22.753 12.667 -62.083 1.00 92.19 338 VAL A N 1
ATOM 2697 C CA . VAL A 1 338 ? 22.084 12.808 -60.793 1.00 92.19 338 VAL A CA 1
ATOM 2698 C C . VAL A 1 338 ? 23.096 12.603 -59.680 1.00 92.19 338 VAL A C 1
ATOM 2700 O O . VAL A 1 338 ? 23.645 11.510 -59.516 1.00 92.19 338 VAL A O 1
ATOM 2703 N N . ILE A 1 339 ? 23.291 13.635 -58.867 1.00 91.50 339 ILE A N 1
ATOM 2704 C CA . ILE A 1 339 ? 24.150 13.593 -57.688 1.00 91.50 339 ILE A CA 1
ATOM 2705 C C . ILE A 1 339 ? 23.274 13.596 -56.440 1.00 91.50 339 ILE A C 1
ATOM 2707 O O . ILE A 1 339 ? 22.343 14.389 -56.298 1.00 91.50 339 ILE A O 1
ATOM 2711 N N . ARG A 1 340 ? 23.565 12.681 -55.521 1.00 91.81 340 ARG A N 1
ATOM 2712 C CA . ARG A 1 340 ? 22.812 12.480 -54.285 1.00 91.81 340 ARG A CA 1
ATOM 2713 C C . ARG A 1 340 ? 23.770 12.463 -53.109 1.00 91.81 340 ARG A C 1
ATOM 2715 O O . ARG A 1 340 ? 24.657 11.617 -53.055 1.00 91.81 340 ARG A O 1
ATOM 2722 N N . VAL A 1 341 ? 23.586 13.384 -52.176 1.00 90.56 341 VAL A N 1
ATOM 2723 C CA . VAL A 1 341 ? 24.383 13.501 -50.954 1.00 90.56 341 VAL A CA 1
ATOM 2724 C C . VAL A 1 341 ? 23.512 13.105 -49.777 1.00 90.56 341 VAL A C 1
ATOM 2726 O O . VAL A 1 341 ? 22.439 13.674 -49.587 1.00 90.56 341 VAL A O 1
ATOM 2729 N N . ARG A 1 342 ? 23.971 12.139 -48.987 1.00 90.06 342 ARG A N 1
ATOM 2730 C CA . ARG A 1 342 ? 23.285 11.650 -47.794 1.00 90.06 342 ARG A CA 1
ATOM 2731 C C . ARG A 1 342 ? 24.174 11.844 -46.573 1.00 90.06 342 ARG A C 1
ATOM 2733 O O . ARG A 1 342 ? 25.314 11.387 -46.572 1.00 90.06 342 ARG A O 1
ATOM 2740 N N . ALA A 1 343 ? 23.643 12.485 -45.542 1.00 88.38 343 ALA A N 1
ATOM 2741 C CA . ALA A 1 343 ? 24.291 12.632 -44.243 1.00 88.38 343 ALA A CA 1
ATOM 2742 C C . ALA A 1 343 ? 23.503 11.837 -43.199 1.00 88.38 343 ALA A C 1
ATOM 2744 O O . ALA A 1 343 ? 22.276 11.818 -43.261 1.00 88.38 343 ALA A O 1
ATOM 2745 N N . THR A 1 344 ? 24.201 11.162 -42.288 1.00 85.06 344 THR A N 1
ATOM 2746 C CA . THR A 1 344 ? 23.615 10.389 -41.180 1.00 85.06 344 THR A CA 1
ATOM 2747 C C . THR A 1 344 ? 24.248 10.854 -39.874 1.00 85.06 344 THR A C 1
ATOM 2749 O O . THR A 1 344 ? 25.479 10.921 -39.808 1.00 85.06 344 THR A O 1
ATOM 2752 N N . ASP A 1 345 ? 23.432 11.211 -38.885 1.00 83.88 345 ASP A N 1
ATOM 2753 C CA . ASP A 1 345 ? 23.889 11.602 -37.547 1.00 83.88 345 ASP A CA 1
ATOM 2754 C C . ASP A 1 345 ? 24.290 10.387 -36.689 1.00 83.88 345 ASP A C 1
ATOM 2756 O O . ASP A 1 345 ? 24.183 9.234 -37.115 1.00 83.88 345 ASP A O 1
ATOM 2760 N N . SER A 1 346 ? 24.758 10.646 -35.468 1.00 77.19 346 SER A N 1
ATOM 2761 C CA . SER A 1 346 ? 25.085 9.622 -34.470 1.00 77.19 346 SER A CA 1
ATOM 2762 C C . SER A 1 346 ? 23.884 8.809 -33.978 1.00 77.19 346 SER A C 1
ATOM 2764 O O . SER A 1 346 ? 24.073 7.705 -33.462 1.00 77.19 346 SER A O 1
ATOM 2766 N N . ASP A 1 347 ? 22.670 9.327 -34.162 1.00 74.75 347 ASP A N 1
ATOM 2767 C CA . ASP A 1 347 ? 21.402 8.691 -33.799 1.00 74.75 347 ASP A CA 1
ATOM 2768 C C . ASP A 1 347 ? 20.791 7.887 -34.965 1.00 74.75 347 ASP A C 1
ATOM 2770 O O . ASP A 1 347 ? 19.695 7.327 -34.854 1.00 74.75 347 ASP A O 1
ATOM 2774 N N . ARG A 1 348 ? 21.538 7.749 -36.072 1.00 75.50 348 ARG A N 1
ATOM 2775 C CA . ARG A 1 348 ? 21.169 7.056 -37.318 1.00 75.50 348 ARG A CA 1
ATOM 2776 C C . ARG A 1 348 ? 20.003 7.685 -38.081 1.00 75.50 348 ARG A C 1
ATOM 2778 O O . ARG A 1 348 ? 19.400 7.030 -38.940 1.00 75.50 348 ARG A O 1
ATOM 2785 N N . ILE A 1 349 ? 19.695 8.946 -37.821 1.00 82.06 349 ILE A N 1
ATOM 2786 C CA . ILE A 1 349 ? 18.760 9.745 -38.605 1.00 82.06 349 ILE A CA 1
ATOM 2787 C C . ILE A 1 349 ? 19.523 10.315 -39.794 1.00 82.06 349 ILE A C 1
ATOM 2789 O O . ILE A 1 349 ? 20.663 10.761 -39.685 1.00 82.06 349 ILE A O 1
ATOM 2793 N N . SER A 1 350 ? 18.911 10.260 -40.978 1.00 84.50 350 SER A N 1
ATOM 2794 C CA . SER A 1 350 ? 19.579 10.681 -42.206 1.00 84.50 350 SER A CA 1
ATOM 2795 C C . SER A 1 350 ? 18.781 11.698 -42.999 1.00 84.50 350 SER A C 1
ATOM 2797 O O . SER A 1 350 ? 17.585 11.506 -43.217 1.00 84.50 350 SER A O 1
ATOM 2799 N N . SER A 1 351 ? 19.487 12.693 -43.527 1.00 86.38 351 SER A N 1
ATOM 2800 C CA . SER A 1 351 ? 18.990 13.653 -44.512 1.00 86.38 351 SER A CA 1
ATOM 2801 C C . SER A 1 351 ? 19.617 13.402 -45.875 1.00 86.38 351 SER A C 1
ATOM 2803 O O . SER A 1 351 ? 20.735 12.892 -45.983 1.00 86.38 351 SER A O 1
ATOM 2805 N N . GLU A 1 352 ? 18.909 13.790 -46.932 1.00 90.62 352 GLU A N 1
ATOM 2806 C CA . GLU A 1 352 ? 19.372 13.633 -48.306 1.00 90.62 352 GLU A CA 1
ATOM 2807 C C . GLU A 1 352 ? 19.146 14.911 -49.121 1.00 90.62 352 GLU A C 1
ATOM 2809 O O . GLU A 1 352 ? 18.093 15.545 -49.034 1.00 90.62 352 GLU A O 1
ATOM 2814 N N . LYS A 1 353 ? 20.130 15.267 -49.952 1.00 88.62 353 LYS A N 1
ATOM 2815 C CA . LYS A 1 353 ? 20.027 16.306 -50.976 1.00 88.62 353 LYS A CA 1
ATOM 2816 C C . LYS A 1 353 ? 20.331 15.706 -52.345 1.00 88.62 353 LYS A C 1
ATOM 2818 O O . LYS A 1 353 ? 21.385 15.106 -52.547 1.00 88.62 353 LYS A O 1
ATOM 2823 N N . LYS A 1 354 ? 19.415 15.903 -53.290 1.00 90.88 354 LYS A N 1
ATOM 2824 C CA . LYS A 1 354 ? 19.551 15.501 -54.692 1.00 90.88 354 LYS A CA 1
ATOM 2825 C C . LYS A 1 354 ? 19.738 16.742 -55.562 1.00 90.88 354 LYS A C 1
ATOM 2827 O O . LYS A 1 354 ? 19.107 17.761 -55.290 1.00 90.88 354 LYS A O 1
ATOM 2832 N N . LEU A 1 355 ? 20.594 16.636 -56.570 1.00 90.12 355 LEU A N 1
ATOM 2833 C CA . LEU A 1 355 ? 20.813 17.653 -57.592 1.00 90.12 355 LEU A CA 1
ATOM 2834 C C . LEU A 1 355 ? 21.059 17.001 -58.955 1.00 90.12 355 LEU A C 1
ATOM 2836 O O . LEU A 1 355 ? 21.561 15.876 -59.035 1.00 90.12 355 LEU A O 1
ATOM 2840 N N . THR A 1 356 ? 20.678 17.709 -60.007 1.00 90.12 356 THR A N 1
ATOM 2841 C CA . THR A 1 356 ? 20.700 17.253 -61.397 1.00 90.12 356 THR A CA 1
ATOM 2842 C C . THR A 1 356 ? 21.589 18.184 -62.209 1.00 90.12 356 THR A C 1
ATOM 2844 O O . THR A 1 356 ? 21.540 19.395 -62.026 1.00 90.12 356 THR A O 1
ATOM 2847 N N . ILE A 1 357 ? 22.438 17.637 -63.072 1.00 90.62 357 ILE A N 1
ATOM 2848 C CA . ILE A 1 357 ? 23.409 18.404 -63.861 1.00 90.62 357 ILE A CA 1
ATOM 2849 C C . ILE A 1 357 ? 23.395 17.882 -65.285 1.00 90.62 357 ILE A C 1
ATOM 2851 O O . ILE A 1 357 ? 23.444 16.672 -65.500 1.00 90.62 357 ILE A O 1
ATOM 2855 N N . HIS A 1 358 ? 23.392 18.785 -66.255 1.00 88.56 358 HIS A N 1
ATOM 2856 C CA . HIS A 1 358 ? 23.410 18.431 -67.666 1.00 88.56 358 HIS A CA 1
ATOM 2857 C C . HIS A 1 358 ? 24.804 18.663 -68.256 1.00 88.56 358 HIS A C 1
ATOM 2859 O O . HIS A 1 358 ? 25.287 19.791 -68.319 1.00 88.56 358 HIS A O 1
ATOM 2865 N N . HIS A 1 359 ? 25.470 17.591 -68.687 1.00 87.06 359 HIS A N 1
ATOM 2866 C CA . HIS A 1 359 ? 26.756 17.665 -69.382 1.00 87.06 359 HIS A CA 1
ATOM 2867 C C . HIS A 1 359 ? 26.543 17.803 -70.894 1.00 87.06 359 HIS A C 1
ATOM 2869 O O . HIS A 1 359 ? 25.939 16.921 -71.514 1.00 87.06 359 HIS A O 1
ATOM 2875 N N . ILE A 1 360 ? 27.036 18.900 -71.478 1.00 85.00 360 ILE A N 1
ATOM 2876 C CA . ILE A 1 360 ? 26.900 19.240 -72.903 1.00 85.00 360 ILE A CA 1
ATOM 2877 C C . ILE A 1 360 ? 28.283 19.259 -73.559 1.00 85.00 360 ILE A C 1
ATOM 2879 O O . ILE A 1 360 ? 29.173 19.979 -73.121 1.00 85.00 360 ILE A O 1
ATOM 2883 N N . GLU A 1 361 ? 28.474 18.516 -74.650 1.00 72.81 361 GLU A N 1
ATOM 2884 C CA . GLU A 1 361 ? 29.714 18.591 -75.432 1.00 72.81 361 GLU A CA 1
ATOM 2885 C C . GLU A 1 361 ? 29.650 19.725 -76.460 1.00 72.81 361 GLU A C 1
ATOM 2887 O O . GLU A 1 361 ? 28.921 19.636 -77.451 1.00 72.81 361 GLU A O 1
ATOM 2892 N N . THR A 1 362 ? 30.467 20.765 -76.291 1.00 62.91 362 THR A N 1
ATOM 2893 C CA . THR A 1 362 ? 30.746 21.723 -77.366 1.00 62.91 362 THR A CA 1
ATOM 2894 C C . THR A 1 362 ? 32.007 21.312 -78.126 1.00 62.91 362 THR A C 1
ATOM 2896 O O . THR A 1 362 ? 33.131 21.349 -77.623 1.00 62.91 362 THR A O 1
ATOM 2899 N N . LEU A 1 363 ? 31.837 20.924 -79.394 1.00 56.44 363 LEU A N 1
ATOM 2900 C CA . LEU A 1 363 ? 32.951 20.741 -80.324 1.00 56.44 363 LEU A CA 1
ATOM 2901 C C . LEU A 1 363 ? 33.606 22.108 -80.569 1.00 56.44 363 LEU A C 1
ATOM 2903 O O . LEU A 1 363 ? 33.104 22.926 -81.342 1.00 56.44 363 LEU A O 1
ATOM 2907 N N . ARG A 1 364 ? 34.731 22.380 -79.901 1.00 55.72 364 ARG A N 1
ATOM 2908 C CA . ARG A 1 364 ? 35.552 23.562 -80.190 1.00 55.72 364 ARG A CA 1
ATOM 2909 C C . ARG A 1 364 ? 36.122 23.446 -81.603 1.00 55.72 364 ARG A C 1
ATOM 2911 O O . ARG A 1 364 ? 37.106 22.747 -81.825 1.00 55.72 364 ARG A O 1
ATOM 2918 N N . ASN A 1 365 ? 35.535 24.172 -82.550 1.00 51.88 365 ASN A N 1
ATOM 2919 C CA . ASN A 1 365 ? 36.167 24.424 -83.840 1.00 51.88 365 ASN A CA 1
ATOM 2920 C C . ASN A 1 365 ? 37.382 25.333 -83.615 1.00 51.88 365 ASN A C 1
ATOM 2922 O O . ASN A 1 365 ? 37.235 26.521 -83.333 1.00 51.88 365 ASN A O 1
ATOM 2926 N N . ILE A 1 366 ? 38.584 24.768 -83.713 1.00 55.44 366 ILE A N 1
ATOM 2927 C CA . ILE A 1 366 ? 39.840 25.521 -83.690 1.00 55.44 366 ILE A CA 1
ATOM 2928 C C . ILE A 1 366 ? 40.078 26.039 -85.111 1.00 55.44 366 ILE A C 1
ATOM 2930 O O . ILE A 1 366 ? 40.356 25.254 -86.014 1.00 55.44 366 ILE A O 1
ATOM 2934 N N . TRP A 1 367 ? 39.971 27.350 -85.318 1.00 52.31 367 TRP A N 1
ATOM 2935 C CA . TRP A 1 367 ? 40.419 27.997 -86.552 1.00 52.31 367 TRP A CA 1
ATOM 2936 C C . TRP A 1 367 ? 41.842 28.496 -86.295 1.00 52.31 367 TRP A C 1
ATOM 2938 O O . TRP A 1 367 ? 42.038 29.415 -85.500 1.00 52.31 367 TRP A O 1
ATOM 2948 N N . ALA A 1 368 ? 42.839 27.850 -86.900 1.00 51.59 368 ALA A N 1
ATOM 2949 C CA . ALA A 1 368 ? 44.198 28.381 -86.946 1.00 51.59 368 ALA A CA 1
ATOM 2950 C C . ALA A 1 368 ? 44.259 29.497 -88.005 1.00 51.59 368 ALA A C 1
ATOM 2952 O O . ALA A 1 368 ? 43.709 29.321 -89.094 1.00 51.59 368 ALA A O 1
ATOM 2953 N N . VAL A 1 369 ? 44.891 30.626 -87.668 1.00 48.56 369 VAL A N 1
ATOM 2954 C CA . VAL A 1 369 ? 45.221 31.725 -88.597 1.00 48.56 369 VAL A CA 1
ATOM 2955 C C . VAL A 1 369 ? 46.637 31.538 -89.110 1.00 48.56 369 VAL A C 1
ATOM 2957 O O . VAL A 1 369 ? 47.512 31.242 -88.262 1.00 48.56 369 VAL A O 1
#